Protein AF-A0A0C9UD79-F1 (afdb_monomer)

Structure (mmCIF, N/CA/C/O backbone):
data_AF-A0A0C9UD79-F1
#
_entry.id   AF-A0A0C9UD79-F1
#
loop_
_atom_site.group_PDB
_atom_site.id
_atom_site.type_symbol
_atom_site.label_atom_id
_atom_site.label_alt_id
_atom_site.label_comp_id
_atom_site.label_asym_id
_atom_site.label_entity_id
_atom_site.label_seq_id
_atom_site.pdbx_PDB_ins_code
_atom_site.Cartn_x
_atom_site.Cartn_y
_atom_site.Cartn_z
_atom_site.occupancy
_atom_site.B_iso_or_equiv
_atom_site.auth_seq_id
_atom_site.auth_comp_id
_atom_site.auth_asym_id
_atom_site.auth_atom_id
_atom_site.pdbx_PDB_model_num
ATOM 1 N N . MET A 1 1 ? -6.406 13.620 20.519 1.00 81.00 1 MET A N 1
ATOM 2 C CA . MET A 1 1 ? -6.651 12.165 20.701 1.00 81.00 1 MET A CA 1
ATOM 3 C C . MET A 1 1 ? -6.911 11.752 22.153 1.00 81.00 1 MET A C 1
ATOM 5 O O . MET A 1 1 ? -7.985 11.227 22.392 1.00 81.00 1 MET A O 1
ATOM 9 N N . LYS A 1 2 ? -6.033 12.023 23.140 1.00 85.88 2 LYS A N 1
ATOM 10 C CA . LYS A 1 2 ? -6.289 11.654 24.560 1.00 85.88 2 LYS A CA 1
ATOM 11 C C . LYS A 1 2 ? -7.639 12.150 25.095 1.00 85.88 2 LYS A C 1
ATOM 13 O O . LYS A 1 2 ? -8.402 11.360 25.625 1.00 85.88 2 LYS A O 1
ATOM 18 N N . SER A 1 3 ? -7.970 13.418 24.840 1.00 87.12 3 SER A N 1
ATOM 19 C CA . SER A 1 3 ? -9.271 13.994 25.212 1.00 87.12 3 SER A CA 1
ATOM 20 C C . SER A 1 3 ? -10.468 13.212 24.636 1.00 87.12 3 SER A C 1
ATOM 22 O O . SER A 1 3 ? -11.437 12.977 25.344 1.00 87.12 3 SER A O 1
ATOM 24 N N . LEU A 1 4 ? -10.380 12.707 23.397 1.00 86.81 4 LEU A N 1
ATOM 25 C CA . LEU A 1 4 ? -11.449 11.900 22.784 1.00 86.81 4 LEU A CA 1
ATOM 26 C C . LEU A 1 4 ? -11.677 10.580 23.529 1.00 86.81 4 LEU A C 1
ATOM 28 O O . LEU A 1 4 ? -12.816 10.181 23.755 1.00 86.81 4 LEU A O 1
ATOM 32 N N . ARG A 1 5 ? -10.597 9.914 23.943 1.00 87.69 5 ARG A N 1
ATOM 33 C CA . ARG A 1 5 ? -10.688 8.693 24.746 1.00 87.69 5 ARG A CA 1
ATOM 34 C C . ARG A 1 5 ? -11.185 8.995 26.160 1.00 87.69 5 ARG A C 1
ATOM 36 O O . ARG A 1 5 ? -12.082 8.320 26.642 1.00 87.69 5 ARG A O 1
ATOM 43 N N . ASP A 1 6 ? -10.609 9.997 26.815 1.00 91.12 6 ASP A N 1
ATOM 44 C CA . ASP A 1 6 ? -10.802 10.210 28.251 1.00 91.12 6 ASP A CA 1
ATOM 45 C C . ASP A 1 6 ? -12.122 10.945 28.559 1.00 91.12 6 ASP A C 1
ATOM 47 O O . ASP A 1 6 ? -12.809 10.594 29.513 1.00 91.12 6 ASP A O 1
ATOM 51 N N . GLN A 1 7 ? -12.510 11.936 27.746 1.00 91.25 7 GLN A N 1
ATOM 52 C CA . GLN A 1 7 ? -13.739 12.719 27.952 1.00 91.25 7 GLN A CA 1
ATOM 53 C C . GLN A 1 7 ? -14.955 12.081 27.277 1.00 91.25 7 GLN A C 1
ATOM 55 O O . GLN A 1 7 ? -16.031 12.032 27.867 1.00 91.25 7 GLN A O 1
ATOM 60 N N . TYR A 1 8 ? -14.783 11.581 26.051 1.00 88.81 8 TYR A N 1
ATOM 61 C CA . TYR A 1 8 ? -15.886 11.076 25.225 1.00 88.81 8 TYR A CA 1
ATOM 62 C C . TYR A 1 8 ? -15.945 9.545 25.159 1.00 88.81 8 TYR A C 1
ATOM 64 O O . TYR A 1 8 ? -16.826 9.007 24.496 1.00 88.81 8 TYR A O 1
ATOM 72 N N . GLN A 1 9 ? -15.025 8.839 25.833 1.00 88.62 9 GLN A N 1
ATOM 73 C CA . GLN A 1 9 ? -14.994 7.368 25.905 1.00 88.62 9 GLN A CA 1
ATOM 74 C C . GLN A 1 9 ? -14.967 6.702 24.521 1.00 88.62 9 GLN A C 1
ATOM 76 O O . GLN A 1 9 ? -15.453 5.588 24.328 1.00 88.62 9 GLN A O 1
ATOM 81 N N . VAL A 1 10 ? -14.368 7.384 23.540 1.00 87.31 10 VAL A N 1
ATOM 82 C CA . VAL A 1 10 ? -14.241 6.867 22.179 1.00 87.31 10 VAL A CA 1
ATOM 83 C C . VAL A 1 10 ? -13.239 5.716 22.185 1.00 87.31 10 VAL A C 1
ATOM 85 O O . VAL A 1 10 ? -12.058 5.913 22.480 1.00 87.31 10 VAL A O 1
ATOM 88 N N . ASN A 1 11 ? -13.709 4.518 21.836 1.00 87.31 11 ASN A N 1
ATOM 89 C CA . ASN A 1 11 ? -12.901 3.306 21.714 1.00 87.31 11 ASN A CA 1
ATOM 90 C C . ASN A 1 11 ? -13.079 2.694 20.313 1.00 87.31 11 ASN A C 1
ATOM 92 O O . ASN A 1 11 ? -13.898 1.791 20.125 1.00 87.31 11 ASN A O 1
ATOM 96 N N . PRO A 1 12 ? -12.388 3.234 19.299 1.00 88.56 12 PRO A N 1
ATOM 97 C CA . PRO A 1 12 ? -12.557 2.799 17.928 1.00 88.56 12 PRO A CA 1
ATOM 98 C C . PRO A 1 12 ? -11.843 1.463 17.702 1.00 88.56 12 PRO A C 1
ATOM 100 O O . PRO A 1 12 ? -10.735 1.250 18.188 1.00 88.56 12 PRO A O 1
ATOM 103 N N . LYS A 1 13 ? -12.443 0.580 16.898 1.00 86.94 13 LYS A N 1
ATOM 104 C CA . LYS A 1 13 ? -11.738 -0.603 16.378 1.00 86.94 13 LYS A CA 1
ATOM 105 C C . LYS A 1 13 ? -10.746 -0.250 15.267 1.00 86.94 13 LYS A C 1
ATOM 107 O O . LYS A 1 13 ? -9.722 -0.908 15.128 1.00 86.94 13 LYS A O 1
ATOM 112 N N . PHE A 1 14 ? -11.048 0.805 14.510 1.00 87.44 14 PHE A N 1
ATOM 113 C CA . PHE A 1 14 ? -10.264 1.274 13.371 1.00 87.44 14 PHE A CA 1
ATOM 114 C C . PHE A 1 14 ? -9.971 2.756 13.496 1.00 87.44 14 PHE A C 1
ATOM 116 O O . PHE A 1 14 ? -10.860 3.543 13.821 1.00 87.44 14 PHE A O 1
ATOM 123 N N . ILE A 1 15 ? -8.746 3.143 13.169 1.00 88.50 15 ILE A N 1
ATOM 124 C CA . ILE A 1 15 ? -8.336 4.540 13.109 1.00 88.50 15 ILE A CA 1
ATOM 125 C C . ILE A 1 15 ? -7.748 4.789 11.735 1.00 88.50 15 ILE A C 1
ATOM 127 O O . ILE A 1 15 ? -6.799 4.117 11.341 1.00 88.50 15 ILE A O 1
ATOM 131 N N . HIS A 1 16 ? -8.306 5.779 11.043 1.00 87.50 16 HIS A N 1
ATOM 132 C CA . HIS A 1 16 ? -7.772 6.273 9.786 1.00 87.50 16 HIS A CA 1
ATOM 133 C C . HIS A 1 16 ? -7.047 7.596 10.029 1.00 87.50 16 HIS A C 1
ATOM 135 O O . HIS A 1 16 ? -7.667 8.517 10.559 1.00 87.50 16 HIS A O 1
ATOM 141 N N . THR A 1 17 ? -5.777 7.702 9.641 1.00 87.31 17 THR A N 1
ATOM 142 C CA . THR A 1 17 ? -4.984 8.942 9.773 1.00 87.31 17 THR A CA 1
ATOM 143 C C . THR A 1 17 ? -4.324 9.346 8.458 1.00 87.31 17 THR A C 1
ATOM 145 O O . THR A 1 17 ? -4.429 8.645 7.439 1.00 87.31 17 THR A O 1
ATOM 148 N N . ASP A 1 18 ? -3.654 10.498 8.462 1.00 86.44 18 ASP A N 1
ATOM 149 C CA . ASP A 1 18 ? -2.665 10.834 7.443 1.00 86.44 18 ASP A CA 1
ATOM 150 C C . ASP A 1 18 ? -1.377 10.007 7.639 1.00 86.44 18 ASP A C 1
ATOM 152 O O . ASP A 1 18 ? -1.191 9.317 8.648 1.00 86.44 18 ASP A O 1
ATOM 156 N N . LYS A 1 19 ? -0.468 10.069 6.662 1.00 86.19 19 LYS A N 1
ATOM 157 C CA . LYS A 1 19 ? 0.900 9.541 6.725 1.00 86.19 19 LYS A CA 1
ATOM 158 C C . LYS A 1 19 ? 1.813 10.489 7.525 1.00 86.19 19 LYS A C 1
ATOM 160 O O . LYS A 1 19 ? 2.949 10.743 7.131 1.00 86.19 19 LYS A O 1
ATOM 165 N N . ASP A 1 20 ? 1.329 11.011 8.652 1.00 88.38 20 ASP A N 1
ATOM 166 C CA . ASP A 1 20 ? 2.115 11.827 9.578 1.00 88.38 20 ASP A CA 1
ATOM 167 C C . ASP A 1 20 ? 2.607 10.984 10.761 1.00 88.38 20 ASP A C 1
ATOM 169 O O . ASP A 1 20 ? 1.830 10.380 11.499 1.00 88.38 20 ASP A O 1
ATOM 173 N N . LEU A 1 21 ? 3.923 10.936 10.973 1.00 87.19 21 LEU A N 1
ATOM 174 C CA . LEU A 1 21 ? 4.510 10.087 12.014 1.00 87.19 21 LEU A CA 1
ATOM 175 C C . LEU A 1 21 ? 4.082 10.489 13.429 1.00 87.19 21 LEU A C 1
ATOM 177 O O . LEU A 1 21 ? 4.015 9.617 14.301 1.00 87.19 21 LEU A O 1
ATOM 181 N N . ALA A 1 22 ? 3.841 11.777 13.686 1.00 89.44 22 ALA A N 1
ATOM 182 C CA . ALA A 1 22 ? 3.414 12.232 15.002 1.00 89.44 22 ALA A CA 1
ATOM 183 C C . ALA A 1 22 ? 1.956 11.834 15.258 1.00 89.44 22 ALA A C 1
ATOM 185 O O . ALA A 1 22 ? 1.656 11.309 16.331 1.00 89.44 22 ALA A O 1
ATOM 186 N N . GLU A 1 23 ? 1.083 11.990 14.263 1.00 89.56 23 GLU A N 1
ATOM 187 C CA . GLU A 1 23 ? -0.313 11.564 14.300 1.00 89.56 23 GLU A CA 1
ATOM 188 C C . GLU A 1 23 ? -0.430 10.045 14.481 1.00 89.56 23 GLU A C 1
ATOM 190 O O . GLU A 1 23 ? -1.119 9.588 15.397 1.00 89.56 23 GLU A O 1
ATOM 195 N N . ILE A 1 24 ? 0.306 9.261 13.683 1.00 90.19 24 ILE A N 1
ATOM 196 C CA . ILE A 1 24 ? 0.331 7.793 13.764 1.00 90.19 24 ILE A CA 1
ATOM 197 C C . ILE A 1 24 ? 0.737 7.349 15.173 1.00 90.19 24 ILE A C 1
ATOM 199 O O . ILE A 1 24 ? 0.032 6.568 15.818 1.00 90.19 24 ILE A O 1
ATOM 203 N N . LYS A 1 25 ? 1.852 7.881 15.690 1.00 92.00 25 LYS A N 1
ATOM 204 C CA . LYS A 1 25 ? 2.352 7.528 17.026 1.00 92.00 25 LYS A CA 1
ATOM 205 C C . LYS A 1 25 ? 1.405 7.983 18.131 1.00 92.00 25 LYS A C 1
ATOM 207 O O . LYS A 1 25 ? 1.216 7.255 19.104 1.00 92.00 25 LYS A O 1
ATOM 212 N N . ALA A 1 26 ? 0.796 9.160 17.998 1.00 91.31 26 ALA A N 1
ATOM 213 C CA . ALA A 1 26 ? -0.183 9.653 18.957 1.00 91.31 26 ALA A CA 1
ATOM 214 C C . ALA A 1 26 ? -1.428 8.754 18.996 1.00 91.31 26 ALA A C 1
ATOM 216 O O . ALA A 1 26 ? -1.900 8.428 20.086 1.00 91.31 26 ALA A O 1
ATOM 217 N N . ALA A 1 27 ? -1.925 8.309 17.839 1.00 90.25 27 ALA A N 1
ATOM 218 C CA . ALA A 1 27 ? -3.066 7.402 17.745 1.00 90.25 27 ALA A CA 1
ATOM 219 C C . ALA A 1 27 ? -2.754 6.042 18.373 1.00 90.25 27 ALA A C 1
ATOM 221 O O . ALA A 1 27 ? -3.500 5.583 19.239 1.00 90.25 27 ALA A O 1
ATOM 222 N N . GLN A 1 28 ? -1.619 5.444 18.003 1.00 91.75 28 GLN A N 1
ATOM 223 C CA . GLN A 1 28 ? -1.160 4.160 18.540 1.00 91.75 28 GLN A CA 1
ATOM 224 C C . GLN A 1 28 ? -0.936 4.208 20.057 1.00 91.75 28 GLN A C 1
ATOM 226 O O . GLN A 1 28 ? -1.230 3.242 20.755 1.00 91.75 28 GLN A O 1
ATOM 231 N N . ALA A 1 29 ? -0.464 5.339 20.591 1.00 93.25 29 ALA A N 1
ATOM 232 C CA . ALA A 1 29 ? -0.273 5.518 22.029 1.00 93.25 29 ALA A CA 1
ATOM 233 C C . ALA A 1 29 ? -1.593 5.674 22.808 1.00 93.25 29 ALA A C 1
ATOM 235 O O . ALA A 1 29 ? -1.645 5.371 24.001 1.00 93.25 29 ALA A O 1
ATOM 236 N N . VAL A 1 30 ? -2.654 6.186 22.174 1.00 92.69 30 VAL A N 1
ATOM 237 C CA . VAL A 1 30 ? -3.959 6.389 22.825 1.00 92.69 30 VAL A CA 1
ATOM 238 C C . VAL A 1 30 ? -4.835 5.144 22.727 1.00 92.69 30 VAL A C 1
ATOM 240 O O . VAL A 1 30 ? -5.459 4.778 23.726 1.00 92.69 30 VAL A O 1
ATOM 243 N N . TRP A 1 31 ? -4.852 4.496 21.562 1.00 92.38 31 TRP A N 1
ATOM 244 C CA . TRP A 1 31 ? -5.708 3.359 21.229 1.00 92.38 31 TRP A CA 1
ATOM 245 C C . TRP A 1 31 ? -4.870 2.171 20.748 1.00 92.38 31 TRP A C 1
ATOM 247 O O . TRP A 1 31 ? -4.799 1.865 19.561 1.00 92.38 31 TRP A O 1
ATOM 257 N N . VAL A 1 32 ? -4.235 1.489 21.701 1.00 90.62 32 VAL A N 1
ATOM 258 C CA . VAL A 1 32 ? -3.272 0.402 21.442 1.00 90.62 32 VAL A CA 1
ATOM 259 C C . VAL A 1 32 ? -3.914 -0.811 20.756 1.00 90.62 32 VAL A C 1
ATOM 261 O O . VAL A 1 32 ? -3.260 -1.503 19.984 1.00 90.62 32 VAL A O 1
ATOM 264 N N . SER A 1 33 ? -5.195 -1.072 21.025 1.00 87.75 33 SER A N 1
ATOM 265 C CA . SER A 1 33 ? -5.941 -2.199 20.452 1.00 87.75 33 SER A CA 1
ATOM 266 C C . SER A 1 33 ? -6.588 -1.895 19.099 1.00 87.75 33 SER A C 1
ATOM 268 O O . SER A 1 33 ? -7.171 -2.793 18.499 1.00 87.75 33 SER A O 1
ATOM 270 N N . ALA A 1 34 ? -6.556 -0.641 18.640 1.00 88.31 34 ALA A N 1
ATOM 271 C CA . ALA A 1 34 ? -7.205 -0.250 17.397 1.00 88.31 34 ALA A CA 1
ATOM 272 C C . ALA A 1 34 ? -6.307 -0.557 16.194 1.00 88.31 34 ALA A C 1
ATOM 274 O O . ALA A 1 34 ? -5.108 -0.263 16.200 1.00 88.31 34 ALA A O 1
ATOM 275 N N . LYS A 1 35 ? -6.898 -1.081 15.117 1.00 88.62 35 LYS A N 1
ATOM 276 C CA . LYS A 1 35 ? -6.213 -1.201 13.832 1.00 88.62 35 LYS A CA 1
ATOM 277 C C . LYS A 1 35 ? -5.983 0.196 13.273 1.00 88.62 35 LYS A C 1
ATOM 279 O O . LYS A 1 35 ? -6.918 0.925 12.946 1.00 88.62 35 LYS A O 1
ATOM 284 N N . HIS A 1 36 ? -4.715 0.555 13.164 1.00 89.38 36 HIS A N 1
ATOM 285 C CA . HIS A 1 36 ? -4.297 1.789 12.534 1.00 89.38 36 HIS A CA 1
ATOM 286 C C . HIS A 1 36 ? -4.164 1.595 11.021 1.00 89.38 36 HIS A C 1
ATOM 288 O O . HIS A 1 36 ? -3.534 0.629 10.578 1.00 89.38 36 HIS A O 1
ATOM 294 N N . GLN A 1 37 ? -4.746 2.510 10.248 1.00 89.62 37 GLN A N 1
ATOM 295 C CA . GLN A 1 37 ? -4.739 2.474 8.796 1.00 89.62 37 GLN A CA 1
ATOM 296 C C . GLN A 1 37 ? -4.576 3.881 8.195 1.00 89.62 37 GLN A C 1
ATOM 298 O O . GLN A 1 37 ? -5.111 4.858 8.707 1.00 89.62 37 GLN A O 1
ATOM 303 N N . LEU A 1 38 ? -3.876 4.007 7.073 1.00 90.69 38 LEU A N 1
ATOM 304 C CA . LEU A 1 38 ? -3.819 5.241 6.300 1.00 90.69 38 LEU A CA 1
ATOM 305 C C . LEU A 1 38 ? -5.118 5.428 5.519 1.00 90.69 38 LEU A C 1
ATOM 307 O O . LEU A 1 38 ? -5.672 4.492 4.939 1.00 90.69 38 LEU A O 1
ATOM 311 N N . CYS A 1 39 ? -5.600 6.663 5.463 1.00 88.56 39 CYS A N 1
ATOM 312 C CA . CYS A 1 39 ? -6.736 6.991 4.614 1.00 88.56 39 CYS A CA 1
ATOM 313 C C . CYS A 1 39 ? -6.338 6.936 3.129 1.00 88.56 39 CYS A C 1
ATOM 315 O O . CYS A 1 39 ? -5.345 7.549 2.732 1.00 88.56 39 CYS A O 1
ATOM 317 N N . TRP A 1 40 ? -7.154 6.286 2.289 1.00 89.81 40 TRP A N 1
ATOM 318 C CA . TRP A 1 40 ? -6.918 6.215 0.839 1.00 89.81 40 TRP A CA 1
ATOM 319 C C . TRP A 1 40 ? -6.721 7.591 0.200 1.00 89.81 40 TRP A C 1
ATOM 321 O O . TRP A 1 40 ? -5.848 7.761 -0.643 1.00 89.81 40 TRP A O 1
ATOM 331 N N . TRP A 1 41 ? -7.484 8.601 0.632 1.00 90.12 41 TRP A N 1
ATOM 332 C CA . TRP A 1 41 ? -7.328 9.955 0.101 1.00 90.12 41 TRP A CA 1
ATOM 333 C C . TRP A 1 41 ? -5.907 10.495 0.310 1.00 90.12 41 TRP A C 1
ATOM 335 O O . TRP A 1 41 ? -5.345 11.079 -0.614 1.00 90.12 41 TRP A O 1
ATOM 345 N N . HIS A 1 42 ? -5.307 10.248 1.480 1.00 89.56 42 HIS A N 1
ATOM 346 C CA . HIS A 1 42 ? -3.929 10.641 1.779 1.00 89.56 42 HIS A CA 1
ATOM 347 C C . HIS A 1 42 ? -2.914 9.820 0.978 1.00 89.56 42 HIS A C 1
ATOM 349 O O . HIS A 1 42 ? -1.969 10.390 0.437 1.00 89.56 42 HIS A O 1
ATOM 355 N N . VAL A 1 43 ? -3.141 8.509 0.820 1.00 90.62 43 VAL A N 1
ATOM 356 C CA . VAL A 1 43 ? -2.315 7.647 -0.046 1.00 90.62 43 VAL A CA 1
ATOM 357 C C . VAL A 1 43 ? -2.313 8.185 -1.480 1.00 90.62 43 VAL A C 1
ATOM 359 O O . VAL A 1 43 ? -1.258 8.511 -2.022 1.00 90.62 43 VAL A O 1
ATOM 362 N N . ARG A 1 44 ? -3.496 8.392 -2.067 1.00 91.56 44 ARG A N 1
ATOM 363 C CA . ARG A 1 44 ? -3.659 8.934 -3.422 1.00 91.56 44 ARG A CA 1
ATOM 364 C C . ARG A 1 44 ? -3.033 10.320 -3.570 1.00 91.56 44 ARG A C 1
ATOM 366 O O . ARG A 1 44 ? -2.358 10.586 -4.560 1.00 91.56 44 ARG A O 1
ATOM 373 N N . LYS A 1 45 ? -3.226 11.200 -2.582 1.00 89.50 45 LYS A N 1
ATOM 374 C CA . LYS A 1 45 ? -2.648 12.552 -2.563 1.00 89.50 45 LYS A CA 1
ATOM 375 C C . LYS A 1 45 ? -1.121 12.542 -2.446 1.00 89.50 45 LYS A C 1
ATOM 377 O O . LYS A 1 45 ? -0.492 13.472 -2.936 1.00 89.50 45 LYS A O 1
ATOM 382 N N . ALA A 1 46 ? -0.525 11.521 -1.832 1.00 88.12 46 ALA A N 1
ATOM 383 C CA . ALA A 1 46 ? 0.926 11.362 -1.758 1.00 88.12 46 ALA A CA 1
ATOM 384 C C . ALA A 1 46 ? 1.524 10.798 -3.059 1.00 88.12 46 ALA A C 1
ATOM 386 O O . ALA A 1 46 ? 2.608 11.214 -3.463 1.00 88.12 46 ALA A O 1
ATOM 387 N N . VAL A 1 47 ? 0.817 9.876 -3.721 1.00 89.94 47 VAL A N 1
ATOM 388 C CA . VAL A 1 47 ? 1.287 9.211 -4.947 1.00 89.94 47 VAL A CA 1
ATOM 389 C C . VAL A 1 47 ? 1.141 10.109 -6.173 1.00 89.94 47 VAL A C 1
ATOM 391 O O . VAL A 1 47 ? 2.099 10.267 -6.924 1.00 89.94 47 VAL A O 1
ATOM 394 N N . ARG A 1 48 ? -0.022 10.744 -6.364 1.00 89.62 48 ARG A N 1
ATOM 395 C CA . ARG A 1 48 ? -0.327 11.506 -7.586 1.00 89.62 48 ARG A CA 1
ATOM 396 C C . ARG A 1 48 ? 0.726 12.580 -7.920 1.00 89.62 48 ARG A C 1
ATOM 398 O O . ARG A 1 48 ? 1.274 12.530 -9.014 1.00 89.62 48 ARG A O 1
ATOM 405 N N . PRO A 1 49 ? 1.124 13.480 -6.997 1.00 84.44 49 PRO A N 1
ATOM 406 C CA . PRO A 1 49 ? 2.144 14.484 -7.297 1.00 84.44 49 PRO A CA 1
ATOM 407 C C . PRO A 1 49 ? 3.534 13.889 -7.545 1.00 84.44 49 PRO A C 1
ATOM 409 O O . PRO A 1 49 ? 4.372 14.548 -8.154 1.00 84.44 49 PRO A O 1
ATOM 412 N N . CYS A 1 50 ? 3.809 12.691 -7.024 1.00 82.88 50 CYS A N 1
ATOM 413 C CA . CYS A 1 50 ? 5.076 12.003 -7.243 1.00 82.88 50 CYS A CA 1
ATOM 414 C C . CYS A 1 50 ? 5.173 11.489 -8.682 1.00 82.88 50 CYS A C 1
ATOM 416 O O . CYS A 1 50 ? 6.206 11.687 -9.314 1.00 82.88 50 CYS A O 1
ATOM 418 N N . LEU A 1 51 ? 4.074 10.927 -9.197 1.00 83.62 51 LEU A N 1
ATOM 419 C CA . LEU A 1 51 ? 3.953 10.500 -10.591 1.00 83.62 51 LEU A CA 1
ATOM 420 C C . LEU A 1 51 ? 3.982 11.703 -11.549 1.00 83.62 51 LEU A C 1
ATOM 422 O O . LEU A 1 51 ? 4.734 11.693 -12.515 1.00 83.62 51 LEU A O 1
ATOM 426 N N . GLU A 1 52 ? 3.248 12.776 -11.236 1.00 82.38 52 GLU A N 1
ATOM 427 C CA . GLU A 1 52 ? 3.156 13.978 -12.085 1.00 82.38 52 GLU A CA 1
ATOM 428 C C . GLU A 1 52 ? 4.454 14.796 -12.158 1.00 82.38 52 GLU A C 1
ATOM 430 O O . GLU A 1 52 ? 4.760 15.399 -13.183 1.00 82.38 52 GLU A O 1
ATOM 435 N N . LYS A 1 53 ? 5.191 14.903 -11.045 1.00 73.88 53 LYS A N 1
ATOM 436 C CA . LYS A 1 53 ? 6.325 15.842 -10.919 1.00 73.88 53 LYS A CA 1
ATOM 437 C C . LYS A 1 53 ? 7.677 15.150 -10.845 1.00 73.88 53 LYS A C 1
ATOM 439 O O . LYS A 1 53 ? 8.662 15.839 -10.580 1.00 73.88 53 LYS A O 1
ATOM 444 N N . ASP A 1 54 ? 7.699 13.825 -10.983 1.00 68.06 54 ASP A N 1
ATOM 445 C CA . ASP A 1 54 ? 8.898 12.992 -10.866 1.00 68.06 54 ASP A CA 1
ATOM 446 C C . ASP A 1 54 ? 9.734 13.336 -9.609 1.00 68.06 54 ASP A C 1
ATOM 448 O O . ASP A 1 54 ? 10.959 13.461 -9.579 1.00 68.06 54 ASP A O 1
ATOM 452 N N . ARG A 1 55 ? 9.030 13.572 -8.496 1.00 64.38 55 ARG A N 1
ATOM 453 C CA . ARG A 1 55 ? 9.653 13.892 -7.205 1.00 64.38 55 ARG A CA 1
ATOM 454 C C . ARG A 1 55 ? 9.777 12.633 -6.371 1.00 64.38 55 ARG A C 1
ATOM 456 O O . ARG A 1 55 ? 9.110 12.487 -5.345 1.00 64.38 55 ARG A O 1
ATOM 463 N N . LEU A 1 56 ? 10.652 11.734 -6.804 1.00 65.94 56 LEU A N 1
ATOM 464 C CA . LEU A 1 56 ? 10.982 10.506 -6.084 1.00 65.94 56 LEU A CA 1
ATOM 465 C C . LEU A 1 56 ? 11.954 10.829 -4.942 1.00 65.94 56 LEU A C 1
ATOM 467 O O . LEU A 1 56 ? 13.157 10.587 -5.013 1.00 65.94 56 LEU A O 1
ATOM 471 N N . SER A 1 57 ? 11.443 11.440 -3.874 1.00 52.81 57 SER A N 1
ATOM 472 C CA . SER A 1 57 ? 12.199 11.542 -2.627 1.00 52.81 57 SER A CA 1
ATOM 473 C C . SER A 1 57 ? 12.024 10.237 -1.861 1.00 52.81 57 SER A C 1
ATOM 475 O O . SER A 1 57 ? 11.088 10.087 -1.079 1.00 52.81 57 SER A O 1
ATOM 477 N N . THR A 1 58 ? 12.891 9.263 -2.131 1.00 60.03 58 THR A N 1
ATOM 478 C CA . THR A 1 58 ? 12.908 7.994 -1.397 1.00 60.03 58 THR A CA 1
ATOM 479 C C . THR A 1 58 ? 14.278 7.703 -0.821 1.00 60.03 58 THR A C 1
ATOM 481 O O . THR A 1 58 ? 15.307 8.167 -1.320 1.00 60.03 58 THR A O 1
ATOM 484 N N . SER A 1 59 ? 14.285 6.899 0.241 1.00 65.44 59 SER A N 1
ATOM 485 C CA . SER A 1 59 ? 15.441 6.087 0.606 1.00 65.44 59 SER A CA 1
ATOM 486 C C . SER A 1 59 ? 15.974 5.354 -0.628 1.00 65.44 59 SER A C 1
ATOM 488 O O . SER A 1 59 ? 15.236 5.069 -1.575 1.00 65.44 59 SER A O 1
ATOM 490 N N . ALA A 1 60 ? 17.278 5.075 -0.637 1.00 75.31 60 ALA A N 1
ATOM 491 C CA . ALA A 1 60 ? 17.872 4.275 -1.697 1.00 75.31 60 ALA A CA 1
ATOM 492 C C . ALA A 1 60 ? 17.209 2.889 -1.704 1.00 75.31 60 ALA A C 1
ATOM 494 O O . ALA A 1 60 ? 17.333 2.154 -0.724 1.00 75.31 60 ALA A O 1
ATOM 495 N N . TYR A 1 61 ? 16.508 2.567 -2.793 1.00 84.38 61 TYR A N 1
ATOM 496 C CA . TYR A 1 61 ? 15.843 1.282 -2.969 1.00 84.38 61 TYR A CA 1
ATOM 497 C C . TYR A 1 61 ? 16.855 0.140 -2.881 1.00 84.38 61 TYR A C 1
ATOM 499 O O . TYR A 1 61 ? 17.871 0.142 -3.580 1.00 84.38 61 TYR A O 1
ATOM 507 N N . ASN A 1 62 ? 16.578 -0.825 -2.004 1.00 87.25 62 ASN A N 1
ATOM 508 C CA . ASN A 1 62 ? 17.414 -2.005 -1.828 1.00 87.25 62 ASN A CA 1
ATOM 509 C C . ASN A 1 62 ? 16.708 -3.250 -2.373 1.00 87.25 62 ASN A C 1
ATOM 511 O O . ASN A 1 62 ? 15.894 -3.875 -1.689 1.00 87.25 62 ASN A O 1
ATOM 515 N N . VAL A 1 63 ? 17.090 -3.635 -3.591 1.00 89.44 63 VAL A N 1
ATOM 516 C CA . VAL A 1 63 ? 16.511 -4.775 -4.312 1.00 89.44 63 VAL A CA 1
ATOM 517 C C . VAL A 1 63 ? 16.683 -6.110 -3.584 1.00 89.44 63 VAL A C 1
ATOM 519 O O . VAL A 1 63 ? 15.831 -6.986 -3.691 1.00 89.44 63 VAL A O 1
ATOM 522 N N . HIS A 1 64 ? 17.732 -6.274 -2.772 1.00 89.44 64 HIS A N 1
ATOM 523 C CA . HIS A 1 64 ? 17.941 -7.520 -2.035 1.00 89.44 64 HIS A CA 1
ATOM 524 C C . HIS A 1 64 ? 16.878 -7.735 -0.961 1.00 89.44 64 HIS A C 1
ATOM 526 O O . HIS A 1 64 ? 16.482 -8.874 -0.727 1.00 89.44 64 HIS A O 1
ATOM 532 N N . ILE A 1 65 ? 16.397 -6.661 -0.323 1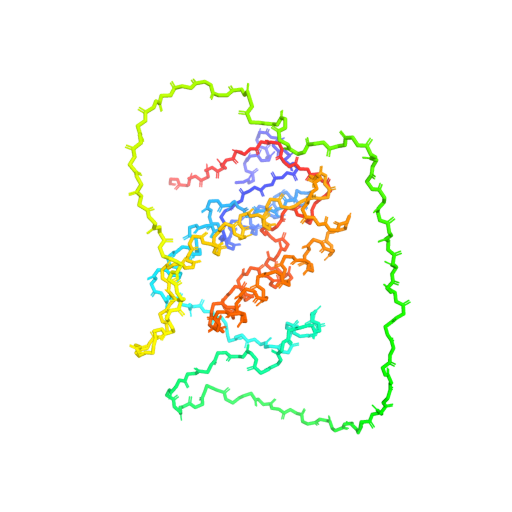.00 89.69 65 ILE A N 1
ATOM 533 C CA . ILE A 1 65 ? 15.320 -6.763 0.671 1.00 89.69 65 ILE A CA 1
ATOM 534 C C . ILE A 1 65 ? 14.049 -7.233 -0.028 1.00 89.69 65 ILE A C 1
ATOM 536 O O . ILE A 1 65 ? 13.429 -8.197 0.409 1.00 89.69 65 ILE A O 1
ATOM 540 N N . SER A 1 66 ? 13.710 -6.602 -1.153 1.00 91.06 66 SER A N 1
ATOM 541 C CA . SER A 1 66 ? 12.521 -6.976 -1.908 1.00 91.06 66 SER A CA 1
ATOM 542 C C . SER A 1 66 ? 12.605 -8.387 -2.479 1.00 91.06 66 SER A C 1
ATOM 544 O O . SER A 1 66 ? 11.642 -9.127 -2.350 1.00 91.06 66 SER A O 1
ATOM 546 N N . HIS A 1 67 ? 13.759 -8.796 -3.010 1.00 93.00 67 HIS A N 1
ATOM 547 C CA . HIS A 1 67 ? 13.975 -10.149 -3.528 1.00 93.00 67 HIS A CA 1
ATOM 548 C C . HIS A 1 67 ? 13.929 -11.218 -2.428 1.00 93.00 67 HIS A C 1
ATOM 550 O O . HIS A 1 67 ? 13.410 -12.307 -2.638 1.00 93.00 67 HIS A O 1
ATOM 556 N N . THR A 1 68 ? 14.436 -10.904 -1.231 1.00 94.00 68 THR A N 1
ATOM 557 C CA . THR A 1 68 ? 14.352 -11.819 -0.080 1.00 94.00 68 THR A CA 1
ATOM 558 C C . THR A 1 68 ? 12.904 -12.011 0.369 1.00 94.00 68 THR A C 1
ATOM 560 O O . THR A 1 68 ? 12.534 -13.102 0.791 1.00 94.00 68 THR A O 1
ATOM 563 N N . GLU A 1 69 ? 12.080 -10.960 0.299 1.00 92.94 69 GLU A N 1
ATOM 564 C CA . GLU A 1 69 ? 10.647 -11.062 0.596 1.00 92.94 69 GLU A CA 1
ATOM 565 C C . GLU A 1 69 ? 9.855 -11.728 -0.540 1.00 92.94 69 GLU A C 1
ATOM 567 O O . GLU A 1 69 ? 8.906 -12.465 -0.278 1.00 92.94 69 GLU A O 1
ATOM 572 N N . PHE A 1 70 ? 10.238 -11.477 -1.791 1.00 94.12 70 PHE A N 1
ATOM 573 C CA . PHE A 1 70 ? 9.569 -11.973 -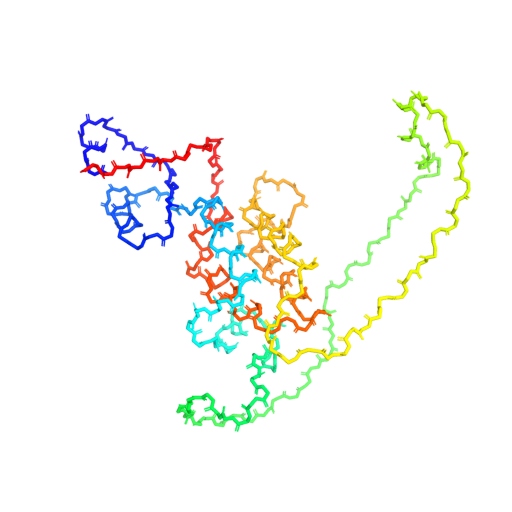2.986 1.00 94.12 70 PHE A CA 1
ATOM 574 C C . PHE A 1 70 ? 10.592 -12.394 -4.044 1.00 94.12 70 PHE A C 1
ATOM 576 O O . PHE A 1 70 ? 11.132 -11.565 -4.776 1.00 94.12 70 PHE A O 1
ATOM 583 N N . GLU A 1 71 ? 10.791 -13.704 -4.179 1.00 94.06 71 GLU A N 1
ATOM 584 C CA . GLU A 1 71 ? 11.793 -14.300 -5.078 1.00 94.06 71 GLU A CA 1
ATOM 585 C C . GLU A 1 71 ? 11.591 -13.944 -6.562 1.00 94.06 71 GLU A C 1
ATOM 587 O O . GLU A 1 71 ? 12.531 -14.013 -7.351 1.00 94.06 71 GLU A O 1
ATOM 592 N N . PHE A 1 72 ? 10.376 -13.546 -6.959 1.00 95.19 72 PHE A N 1
ATOM 593 C CA . PHE A 1 72 ? 10.070 -13.153 -8.338 1.00 95.19 72 PHE A CA 1
ATOM 594 C C . PHE A 1 72 ? 10.639 -11.784 -8.735 1.00 95.19 72 PHE A C 1
ATOM 596 O O . PHE A 1 72 ? 10.602 -11.441 -9.914 1.00 95.19 72 PHE A O 1
ATOM 603 N N . ILE A 1 73 ? 11.121 -10.983 -7.780 1.00 94.38 73 ILE A N 1
ATOM 604 C CA . ILE A 1 73 ? 11.674 -9.658 -8.066 1.00 94.38 73 ILE A CA 1
ATOM 605 C C . ILE A 1 73 ? 13.088 -9.821 -8.613 1.00 94.38 73 ILE A C 1
ATOM 607 O O . ILE A 1 73 ? 13.978 -10.270 -7.900 1.00 94.38 73 ILE A O 1
ATOM 611 N N . ASP A 1 74 ? 13.316 -9.421 -9.856 1.00 92.50 74 ASP A N 1
ATOM 612 C CA . ASP A 1 74 ? 14.635 -9.449 -10.480 1.00 92.50 74 ASP A CA 1
ATOM 613 C C . ASP A 1 74 ? 15.606 -8.475 -9.786 1.00 92.50 74 ASP A C 1
ATOM 615 O O . ASP A 1 74 ? 15.309 -7.293 -9.588 1.00 92.50 74 ASP A O 1
ATOM 619 N N . LEU A 1 75 ? 16.795 -8.979 -9.447 1.00 91.88 75 LEU A N 1
ATOM 620 C CA . LEU A 1 75 ? 17.894 -8.214 -8.858 1.00 91.88 75 LEU A CA 1
ATOM 621 C C . LEU A 1 75 ? 18.451 -7.150 -9.814 1.00 91.88 75 LEU A C 1
ATOM 623 O O . LEU A 1 75 ? 18.999 -6.148 -9.355 1.00 91.88 75 LEU A O 1
ATOM 627 N N . GLU A 1 76 ? 18.306 -7.346 -11.125 1.00 90.44 76 GLU A N 1
ATOM 628 C CA . GLU A 1 76 ? 18.787 -6.413 -12.146 1.00 90.44 76 GLU A CA 1
ATOM 629 C C . GLU A 1 76 ? 17.796 -5.279 -12.445 1.00 90.44 76 GLU A C 1
ATOM 631 O O . GLU A 1 76 ? 18.188 -4.274 -13.056 1.00 90.44 76 GLU A O 1
ATOM 636 N N . PHE A 1 77 ? 16.548 -5.394 -11.971 1.00 89.56 77 PHE A N 1
ATOM 637 C CA . PHE A 1 77 ? 15.495 -4.387 -12.121 1.00 89.56 77 PHE A CA 1
ATOM 638 C C . PHE A 1 77 ? 15.661 -3.248 -11.103 1.00 89.56 77 PHE A C 1
ATOM 640 O O . PHE A 1 77 ? 14.837 -3.005 -10.219 1.00 89.56 77 PHE A O 1
ATOM 647 N N . ILE A 1 78 ? 16.787 -2.548 -11.219 1.00 86.75 78 ILE A N 1
ATOM 648 C CA . ILE A 1 78 ? 17.163 -1.420 -10.369 1.00 86.75 78 ILE A CA 1
ATOM 649 C C . ILE A 1 78 ? 17.174 -0.115 -11.167 1.00 86.75 78 ILE A C 1
ATOM 651 O O . ILE A 1 78 ? 17.562 -0.108 -12.337 1.00 86.75 78 ILE A O 1
ATOM 655 N N . PRO A 1 79 ? 16.818 1.024 -10.547 1.00 84.75 79 PRO A N 1
ATOM 656 C CA . PRO A 1 79 ? 16.893 2.306 -11.227 1.00 84.75 79 PRO A CA 1
ATOM 657 C C . PRO A 1 79 ? 18.341 2.671 -11.578 1.00 84.75 79 PRO A C 1
ATOM 659 O O . PRO A 1 79 ? 19.166 2.909 -10.692 1.00 84.75 79 PRO A O 1
ATOM 662 N N . ARG A 1 80 ? 18.660 2.746 -12.876 1.00 78.25 80 ARG A N 1
ATOM 663 C CA . ARG A 1 80 ? 19.976 3.179 -13.372 1.00 78.25 80 ARG A CA 1
ATOM 664 C C . ARG A 1 80 ? 19.885 4.629 -13.836 1.00 78.25 80 ARG A C 1
ATOM 666 O O . ARG A 1 80 ? 19.127 4.955 -14.743 1.00 78.25 80 ARG A O 1
ATOM 673 N N . ARG A 1 81 ? 20.665 5.520 -13.220 1.00 61.78 81 ARG A N 1
ATOM 674 C CA . ARG A 1 81 ? 20.856 6.878 -13.750 1.00 61.78 81 ARG A CA 1
ATOM 675 C C . ARG A 1 81 ? 21.765 6.795 -14.978 1.00 61.78 81 ARG A C 1
ATOM 677 O O . ARG A 1 81 ? 22.841 6.208 -14.891 1.00 61.78 81 ARG A O 1
ATOM 684 N N . GLN A 1 82 ? 21.329 7.341 -16.115 1.00 51.53 82 GLN A N 1
ATOM 685 C CA . GLN A 1 82 ? 22.110 7.332 -17.364 1.00 51.53 82 GLN A CA 1
ATOM 686 C C . GLN A 1 82 ? 23.339 8.256 -17.314 1.00 51.53 82 GLN A C 1
ATOM 688 O O . GLN A 1 82 ? 24.245 8.162 -18.136 1.00 51.53 82 GLN A O 1
ATOM 693 N N . ASP A 1 83 ? 23.438 9.113 -16.309 1.00 42.56 83 ASP A N 1
ATOM 694 C CA . ASP A 1 83 ? 24.658 9.801 -15.940 1.00 42.56 83 ASP A CA 1
ATOM 695 C C . ASP A 1 83 ? 25.544 8.846 -15.134 1.00 42.56 83 ASP A C 1
ATOM 697 O O . ASP A 1 83 ? 25.269 8.577 -13.970 1.00 42.56 83 ASP A O 1
ATOM 701 N N . GLY A 1 84 ? 26.618 8.345 -15.759 1.00 41.56 84 GLY A N 1
ATOM 702 C CA . GLY A 1 84 ? 27.628 7.421 -15.214 1.00 41.56 84 GLY A CA 1
ATOM 703 C C . GLY A 1 84 ? 28.409 7.907 -13.979 1.00 41.56 84 GLY A C 1
ATOM 704 O O . GLY A 1 84 ? 29.627 7.753 -13.902 1.00 41.56 84 GLY A O 1
ATOM 705 N N . ARG A 1 85 ? 27.731 8.491 -12.989 1.00 32.97 85 ARG A N 1
ATOM 706 C CA . ARG A 1 85 ? 28.228 8.748 -11.643 1.00 32.97 85 ARG A CA 1
ATOM 707 C C . ARG A 1 85 ? 27.634 7.704 -10.691 1.00 32.97 85 ARG A C 1
ATOM 709 O O . ARG A 1 85 ? 26.418 7.652 -10.529 1.00 32.97 85 ARG A O 1
ATOM 716 N N . PRO A 1 86 ? 28.473 6.892 -10.028 1.00 31.16 86 PRO A N 1
ATOM 717 C CA . PRO A 1 86 ? 27.993 5.868 -9.115 1.00 31.16 86 PRO A CA 1
ATOM 718 C C . PRO A 1 86 ? 27.296 6.509 -7.912 1.00 31.16 86 PRO A C 1
ATOM 720 O O . PRO A 1 86 ? 27.891 7.311 -7.185 1.00 31.16 86 PRO A O 1
ATOM 723 N N . THR A 1 87 ? 26.042 6.128 -7.671 1.00 40.69 87 THR A N 1
ATOM 724 C CA . THR A 1 87 ? 25.383 6.350 -6.384 1.00 40.69 87 THR A CA 1
ATOM 725 C C . THR A 1 87 ? 26.151 5.581 -5.308 1.00 40.69 87 THR A C 1
ATOM 727 O O . THR A 1 87 ? 26.468 4.410 -5.484 1.00 40.69 87 THR A O 1
ATOM 730 N N . ALA A 1 88 ? 26.513 6.298 -4.241 1.00 38.34 88 ALA A N 1
ATOM 731 C CA . ALA A 1 88 ? 27.253 5.889 -3.045 1.00 38.34 88 ALA A CA 1
ATOM 732 C C . ALA A 1 88 ? 27.544 4.380 -2.862 1.00 38.34 88 ALA A C 1
ATOM 734 O O . ALA A 1 88 ? 26.649 3.551 -2.729 1.00 38.34 88 ALA A O 1
ATOM 735 N N . LYS A 1 89 ? 28.842 4.066 -2.751 1.00 32.97 89 LYS A N 1
ATOM 736 C CA . LYS A 1 89 ? 29.425 2.745 -2.469 1.00 32.97 89 LYS A CA 1
ATOM 737 C C . LYS A 1 89 ? 28.707 2.017 -1.320 1.00 32.97 89 LYS A C 1
ATOM 739 O O . LYS A 1 89 ? 28.914 2.353 -0.153 1.00 32.97 89 LYS A O 1
ATOM 744 N N . ALA A 1 90 ? 27.964 0.960 -1.637 1.00 35.53 90 ALA A N 1
ATOM 745 C CA . ALA A 1 90 ? 27.620 -0.069 -0.665 1.00 35.53 90 ALA A CA 1
ATOM 746 C C . ALA A 1 90 ? 28.906 -0.815 -0.256 1.00 35.53 90 ALA A C 1
ATOM 748 O O . ALA A 1 90 ? 29.647 -1.322 -1.099 1.00 35.53 90 ALA A O 1
ATOM 749 N N . LYS A 1 91 ? 29.212 -0.856 1.046 1.00 30.14 91 LYS A N 1
ATOM 750 C CA . LYS A 1 91 ? 30.288 -1.693 1.601 1.00 30.14 91 LYS A CA 1
ATOM 751 C C . LYS A 1 91 ? 29.848 -3.158 1.538 1.00 30.14 91 LYS A C 1
ATOM 753 O O . LYS A 1 91 ? 29.192 -3.643 2.454 1.00 30.14 91 LYS A O 1
ATOM 758 N N . ALA A 1 92 ? 30.230 -3.851 0.470 1.00 31.55 92 ALA A N 1
ATOM 759 C CA . ALA A 1 92 ? 30.107 -5.298 0.367 1.00 31.55 92 ALA A CA 1
ATOM 760 C C . ALA A 1 92 ? 31.065 -5.983 1.360 1.00 31.55 92 ALA A C 1
ATOM 762 O O . ALA A 1 92 ? 32.272 -5.729 1.354 1.00 31.55 92 ALA A O 1
ATOM 763 N N . LYS A 1 93 ? 30.529 -6.853 2.220 1.00 31.56 93 LYS A N 1
ATOM 764 C CA . LYS A 1 93 ? 31.303 -7.905 2.885 1.00 31.56 93 LYS A CA 1
ATOM 765 C C . LYS A 1 93 ? 31.039 -9.192 2.111 1.00 31.56 93 LYS A C 1
ATOM 767 O O . LYS A 1 93 ? 29.920 -9.687 2.119 1.00 31.56 93 LYS A O 1
ATOM 772 N N . ASN A 1 94 ? 32.067 -9.682 1.424 1.00 30.89 94 ASN A N 1
ATOM 773 C CA . ASN A 1 94 ? 32.041 -10.951 0.706 1.00 30.89 94 ASN A CA 1
ATOM 774 C C . ASN A 1 94 ? 31.852 -12.118 1.680 1.00 30.89 94 ASN A C 1
ATOM 776 O O . ASN A 1 94 ? 32.617 -12.244 2.637 1.00 30.89 94 ASN A O 1
ATOM 780 N N . GLN A 1 95 ? 30.936 -13.028 1.360 1.00 32.53 95 GLN A N 1
ATOM 781 C CA . GLN A 1 95 ? 31.101 -14.432 1.712 1.00 32.53 95 GLN A CA 1
ATOM 782 C C . GLN A 1 95 ? 30.661 -15.286 0.519 1.00 32.53 95 GLN A C 1
ATOM 784 O O . GLN A 1 95 ? 29.518 -15.225 0.081 1.00 32.53 95 GLN A O 1
ATOM 789 N N . LEU A 1 96 ? 31.635 -16.000 -0.043 1.00 30.84 96 LEU A N 1
ATOM 790 C CA . LEU A 1 96 ? 31.501 -16.947 -1.147 1.00 30.84 96 LEU A CA 1
ATOM 791 C C . LEU A 1 96 ? 30.827 -18.228 -0.648 1.00 30.84 96 LEU A C 1
ATOM 793 O O . LEU A 1 96 ? 31.297 -18.804 0.333 1.00 30.84 96 LEU A O 1
ATOM 797 N N . VAL A 1 97 ? 29.803 -18.703 -1.358 1.00 32.03 97 VAL A N 1
ATOM 798 C CA . VAL A 1 97 ? 29.379 -20.110 -1.322 1.00 32.03 97 VAL A CA 1
ATOM 799 C C . VAL A 1 97 ? 29.077 -20.559 -2.756 1.00 32.03 97 VAL A C 1
ATOM 801 O O . VAL A 1 97 ? 28.419 -19.845 -3.510 1.00 32.03 97 VAL A O 1
ATOM 804 N N . GLU A 1 98 ? 29.642 -21.707 -3.129 1.00 30.50 98 GLU A N 1
ATOM 805 C CA . GLU A 1 98 ? 29.591 -22.347 -4.451 1.00 30.50 98 GLU A CA 1
ATOM 806 C C . GLU A 1 98 ? 28.209 -22.949 -4.803 1.00 30.50 98 GLU A C 1
ATOM 808 O O . GLU A 1 98 ? 27.406 -23.214 -3.905 1.00 30.50 98 GLU A O 1
ATOM 813 N N . PRO A 1 99 ? 27.915 -23.177 -6.103 1.00 30.88 99 PRO A N 1
ATOM 814 C CA . PRO A 1 99 ? 26.568 -23.465 -6.595 1.00 30.88 99 PRO A CA 1
ATOM 815 C C . PRO A 1 99 ? 26.201 -24.957 -6.538 1.00 30.88 99 PRO A C 1
ATOM 817 O O . PRO A 1 99 ? 27.017 -25.819 -6.865 1.00 30.88 99 PRO A O 1
ATOM 820 N N . LEU A 1 100 ? 24.935 -25.261 -6.226 1.00 30.16 100 LEU A N 1
ATOM 821 C CA . LEU A 1 100 ? 24.344 -26.586 -6.444 1.00 30.16 100 LEU A CA 1
ATOM 822 C C . LEU A 1 100 ? 23.417 -26.582 -7.671 1.00 30.16 100 LEU A C 1
ATOM 824 O O . LEU A 1 100 ? 22.604 -25.682 -7.865 1.00 30.16 100 LEU A O 1
ATOM 828 N N . ILE A 1 101 ? 23.577 -27.614 -8.495 1.00 29.83 101 ILE A N 1
ATOM 829 C CA . ILE A 1 101 ? 22.944 -27.845 -9.797 1.00 29.83 101 ILE A CA 1
ATOM 830 C C . ILE A 1 101 ? 21.607 -28.599 -9.620 1.00 29.83 101 ILE A C 1
ATOM 832 O O . ILE A 1 101 ? 21.515 -29.482 -8.768 1.00 29.83 101 ILE A O 1
ATOM 836 N N . THR A 1 102 ? 20.675 -28.388 -10.571 1.00 28.03 102 THR A N 1
ATOM 837 C CA . THR A 1 102 ? 19.536 -29.256 -11.003 1.00 28.03 102 THR A CA 1
ATOM 838 C C . THR A 1 102 ? 18.318 -29.305 -10.054 1.00 28.03 102 THR A C 1
ATOM 840 O O . THR A 1 102 ? 18.482 -29.303 -8.848 1.00 28.03 102 THR A O 1
ATOM 843 N N . GLN A 1 103 ? 17.046 -29.349 -10.481 1.00 31.95 103 GLN A N 1
ATOM 844 C CA . GLN A 1 103 ? 16.432 -29.897 -11.701 1.00 31.95 103 GLN A CA 1
ATOM 845 C C . GLN A 1 103 ? 15.037 -29.273 -11.962 1.00 31.95 103 GLN A C 1
ATOM 847 O O . GLN A 1 103 ? 14.307 -28.933 -11.034 1.00 31.95 103 GLN A O 1
ATOM 852 N N . SER A 1 104 ? 14.646 -29.187 -13.235 1.00 44.53 104 SER A N 1
ATOM 853 C CA . SER A 1 104 ? 13.314 -28.795 -13.707 1.00 44.53 104 SER A CA 1
ATOM 854 C C . SER A 1 104 ? 12.260 -29.889 -13.477 1.00 44.53 104 SER A C 1
ATOM 856 O O . SER A 1 104 ? 12.323 -30.953 -14.084 1.00 44.53 104 SER A O 1
ATOM 858 N N . SER A 1 105 ? 11.238 -29.614 -12.661 1.00 32.81 105 SER A N 1
ATOM 859 C CA . SER A 1 105 ? 9.883 -30.177 -12.813 1.00 32.81 105 SER A CA 1
ATOM 860 C C . SER A 1 105 ? 8.899 -29.441 -11.895 1.00 32.81 105 SER A C 1
ATOM 862 O O . SER A 1 105 ? 9.111 -29.345 -10.691 1.00 32.81 105 SER A O 1
ATOM 864 N N . TRP A 1 106 ? 7.838 -28.873 -12.471 1.00 39.34 106 TRP A N 1
ATOM 865 C CA . TRP A 1 106 ? 6.775 -28.173 -11.742 1.00 39.34 106 TRP A CA 1
ATOM 866 C C . TRP A 1 106 ? 5.797 -29.220 -11.174 1.00 39.34 106 TRP A C 1
ATOM 868 O O . TRP A 1 106 ? 5.172 -29.913 -11.978 1.00 39.34 106 TRP A O 1
ATOM 878 N N . PRO A 1 107 ? 5.615 -29.374 -9.845 1.00 39.22 107 PRO A N 1
ATOM 879 C CA . PRO A 1 107 ? 4.820 -30.486 -9.310 1.00 39.22 107 PRO A CA 1
ATOM 880 C C . PRO A 1 107 ? 3.295 -30.288 -9.340 1.00 39.22 107 PRO A C 1
ATOM 882 O O . PRO A 1 107 ? 2.578 -31.234 -9.041 1.00 39.22 107 PRO A O 1
ATOM 885 N N . ASN A 1 108 ? 2.769 -29.104 -9.687 1.00 45.66 108 ASN A N 1
ATOM 886 C CA . ASN A 1 108 ? 1.361 -28.756 -9.413 1.00 45.66 108 ASN A CA 1
ATOM 887 C C . ASN A 1 108 ? 0.601 -28.119 -10.597 1.00 45.66 108 ASN A C 1
ATOM 889 O O . ASN A 1 108 ? -0.063 -27.098 -10.439 1.00 45.66 108 ASN A O 1
ATOM 893 N N . ALA A 1 109 ? 0.646 -28.726 -11.785 1.00 43.91 109 ALA A N 1
ATOM 894 C CA . ALA A 1 109 ? -0.273 -28.380 -12.875 1.00 43.91 109 ALA A CA 1
ATOM 895 C C . ALA A 1 109 ? -1.508 -29.300 -12.846 1.00 43.91 109 ALA A C 1
ATOM 897 O O . ALA A 1 109 ? -1.488 -30.407 -13.384 1.00 43.91 109 ALA A O 1
ATOM 898 N N . LEU A 1 110 ? -2.603 -28.855 -12.222 1.00 47.41 110 LEU A N 1
ATOM 899 C CA . LEU A 1 110 ? -3.895 -29.540 -12.328 1.00 47.41 110 LEU A CA 1
ATOM 900 C C . LEU A 1 110 ? -4.567 -29.157 -13.653 1.00 47.41 110 LEU A C 1
ATOM 902 O O . LEU A 1 110 ? -5.003 -28.025 -13.847 1.00 47.41 110 LEU A O 1
ATOM 906 N N . LYS A 1 111 ? -4.663 -30.117 -14.577 1.00 43.47 111 LYS A N 1
ATOM 907 C CA . LYS A 1 111 ? -5.359 -29.951 -15.858 1.00 43.47 111 LYS A CA 1
ATOM 908 C C . LYS A 1 111 ? -6.874 -30.018 -15.642 1.00 43.47 111 LYS A C 1
ATOM 910 O O . LYS A 1 111 ? -7.459 -31.099 -15.656 1.00 43.47 111 LYS A O 1
ATOM 915 N N . VAL A 1 112 ? -7.519 -28.870 -15.448 1.00 37.81 112 VAL A N 1
ATOM 916 C CA . VAL A 1 112 ? -8.985 -28.794 -15.359 1.00 37.81 112 VAL A CA 1
ATOM 917 C C . VAL A 1 112 ? -9.570 -28.754 -16.771 1.00 37.81 112 VAL A C 1
ATOM 919 O O . VAL A 1 112 ? -9.249 -27.874 -17.563 1.00 37.81 112 VAL A O 1
ATOM 922 N N . THR A 1 113 ? -10.418 -29.728 -17.103 1.00 34.62 113 THR A N 1
ATOM 923 C CA . THR A 1 113 ? -11.175 -29.753 -18.363 1.00 34.62 113 THR A CA 1
ATOM 924 C C . THR A 1 113 ? -12.604 -29.317 -18.062 1.00 34.62 113 THR A C 1
ATOM 926 O O . THR A 1 113 ? -13.367 -30.080 -17.473 1.00 34.62 113 THR A O 1
ATOM 929 N N . ILE A 1 114 ? -12.960 -28.088 -18.432 1.00 47.69 114 ILE A N 1
ATOM 930 C CA . ILE A 1 114 ? -14.325 -27.572 -18.290 1.00 47.69 114 ILE A CA 1
ATOM 931 C C . ILE A 1 114 ? -15.129 -28.053 -19.502 1.00 47.69 114 ILE A C 1
ATOM 933 O O . ILE A 1 114 ? -14.778 -27.747 -20.639 1.00 47.69 114 ILE A O 1
ATOM 937 N N . LYS A 1 115 ? -16.194 -28.829 -19.271 1.00 49.31 115 LYS A N 1
ATOM 938 C CA . LYS A 1 115 ? -17.175 -29.173 -20.308 1.00 49.31 115 LYS A CA 1
ATOM 939 C C . LYS A 1 115 ? -18.332 -28.183 -20.229 1.00 49.31 115 LYS A C 1
ATOM 941 O O . LYS A 1 115 ? -19.020 -28.131 -19.214 1.00 49.31 115 LYS A O 1
ATOM 946 N N . ILE A 1 116 ? -18.516 -27.402 -21.287 1.00 59.06 116 ILE A N 1
ATOM 947 C CA . ILE A 1 116 ? -19.651 -26.487 -21.437 1.00 59.06 116 ILE A CA 1
ATOM 948 C C . ILE A 1 116 ? -20.872 -27.331 -21.853 1.00 59.06 116 ILE A C 1
ATOM 950 O O . ILE A 1 116 ? -20.728 -28.157 -22.754 1.00 59.06 116 ILE A O 1
ATOM 954 N N . PRO A 1 117 ? -22.044 -27.192 -21.206 1.00 56.66 117 PRO A N 1
ATOM 955 C CA . PRO A 1 117 ? -23.260 -27.888 -21.621 1.00 56.66 117 PRO A CA 1
ATOM 956 C C . PRO A 1 117 ? -23.734 -27.428 -23.005 1.00 56.66 117 PRO A C 1
ATOM 958 O O . PRO A 1 117 ? -23.752 -26.227 -23.289 1.00 56.66 117 PRO A O 1
ATOM 961 N N . ASP A 1 118 ? -24.170 -28.372 -23.838 1.00 49.12 118 ASP A N 1
ATOM 962 C 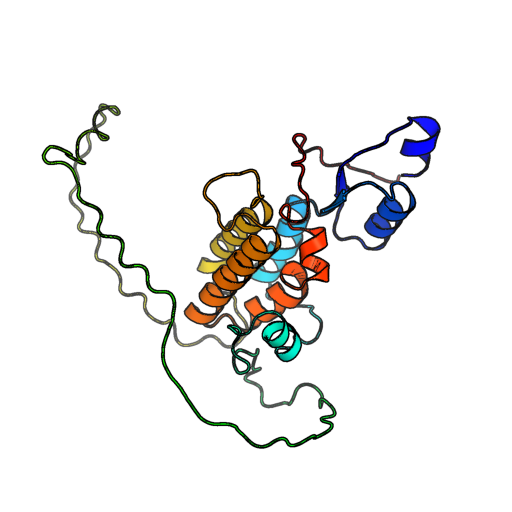CA . ASP A 1 118 ? -24.746 -28.066 -25.148 1.00 49.12 118 ASP A CA 1
ATOM 963 C C . ASP A 1 118 ? -26.030 -27.237 -24.974 1.00 49.12 118 ASP A C 1
ATOM 965 O O . ASP A 1 118 ? -26.999 -27.684 -24.357 1.00 49.12 118 ASP A O 1
ATOM 969 N N . GLY A 1 119 ? -26.012 -26.004 -25.492 1.00 53.66 119 GLY A N 1
ATOM 970 C CA . GLY A 1 119 ? -27.119 -25.042 -25.414 1.00 53.66 119 GLY A CA 1
ATOM 971 C C . GLY A 1 119 ? -26.787 -23.700 -24.748 1.00 53.66 119 GLY A C 1
ATOM 972 O O . GLY A 1 119 ? -27.646 -22.822 -24.718 1.00 53.66 119 GLY A O 1
ATOM 973 N N . PHE A 1 120 ? -25.565 -23.499 -24.239 1.00 51.97 120 PHE A N 1
ATOM 974 C CA . PHE A 1 120 ? -25.155 -22.207 -23.676 1.00 51.97 120 PHE A CA 1
ATOM 975 C C . PHE A 1 120 ? -24.834 -21.191 -24.790 1.00 51.97 120 PHE A C 1
ATOM 977 O O . PHE A 1 120 ? -23.802 -21.289 -25.452 1.00 51.97 120 PHE A O 1
ATOM 984 N N . ASN A 1 121 ? -25.727 -20.221 -25.014 1.00 54.47 121 ASN A N 1
ATOM 985 C CA . ASN A 1 121 ? -25.556 -19.150 -25.999 1.00 54.47 121 ASN A CA 1
ATOM 986 C C . ASN A 1 121 ? -25.159 -17.841 -25.294 1.00 54.47 121 ASN A C 1
ATOM 988 O O . ASN A 1 121 ? -25.942 -17.284 -24.527 1.00 54.47 121 ASN A O 1
ATOM 992 N N . PHE A 1 122 ? -23.949 -17.342 -25.562 1.00 54.09 122 PHE A N 1
ATOM 993 C CA . PHE A 1 122 ? -23.416 -16.113 -24.957 1.00 54.09 122 PHE A CA 1
ATOM 994 C C . PHE A 1 122 ? -24.142 -14.827 -25.399 1.00 54.09 122 PHE A C 1
ATOM 996 O O . PHE A 1 122 ? -23.948 -13.783 -24.782 1.00 54.09 122 PHE A O 1
ATOM 1003 N N . ASN A 1 123 ? -25.019 -14.886 -26.407 1.00 48.59 123 ASN A N 1
ATOM 1004 C CA . ASN A 1 123 ? -25.658 -13.694 -26.976 1.00 48.59 123 ASN A CA 1
ATOM 1005 C C . ASN A 1 123 ? -26.920 -13.209 -26.234 1.00 48.59 123 ASN A C 1
ATOM 1007 O O . ASN A 1 123 ? -27.544 -12.252 -26.678 1.00 48.59 123 ASN A O 1
ATOM 1011 N N . MET A 1 124 ? -27.310 -13.815 -25.107 1.00 39.62 124 MET A N 1
ATOM 1012 C CA . MET A 1 124 ? -28.571 -13.482 -24.415 1.00 39.62 124 MET A CA 1
ATOM 1013 C C . MET A 1 124 ? -28.464 -12.383 -23.338 1.00 39.62 124 MET A C 1
ATOM 1015 O O . MET A 1 124 ? -29.429 -12.140 -22.620 1.00 39.62 124 MET A O 1
ATOM 1019 N N . VAL A 1 125 ? -27.309 -11.719 -23.196 1.00 43.50 125 VAL A N 1
ATOM 1020 C CA . VAL A 1 125 ? -27.105 -10.633 -22.204 1.00 43.50 125 VAL A CA 1
ATOM 1021 C C . VAL A 1 125 ? -27.192 -9.233 -22.843 1.00 43.50 125 VAL A C 1
ATOM 1023 O O . VAL A 1 125 ? -27.048 -8.230 -22.158 1.00 43.50 125 VAL A O 1
ATOM 1026 N N . ALA A 1 126 ? -27.478 -9.137 -24.146 1.00 39.62 126 ALA A N 1
ATOM 1027 C CA . ALA A 1 126 ? -27.513 -7.864 -24.876 1.00 39.62 126 ALA A CA 1
ATOM 1028 C C . ALA A 1 126 ? -28.921 -7.243 -25.051 1.00 39.62 126 ALA A C 1
ATOM 1030 O O . ALA A 1 126 ? -29.039 -6.176 -25.641 1.00 39.62 126 ALA A O 1
ATOM 1031 N N . GLU A 1 127 ? -29.997 -7.856 -24.542 1.00 33.97 127 GLU A N 1
ATOM 1032 C CA . GLU A 1 127 ? -31.386 -7.445 -24.850 1.00 33.97 127 GLU A CA 1
ATOM 1033 C C . GLU A 1 127 ? -32.105 -6.621 -23.759 1.00 33.97 127 GLU A C 1
ATOM 1035 O O . GLU A 1 127 ? -33.330 -6.663 -23.660 1.00 33.97 127 GLU A O 1
ATOM 1040 N N . LEU A 1 128 ? -31.395 -5.825 -22.948 1.00 40.41 128 LEU A N 1
ATOM 1041 C CA . LEU A 1 128 ? -32.055 -4.885 -22.017 1.00 40.41 128 LEU A CA 1
ATOM 1042 C C . LEU A 1 128 ? -31.746 -3.399 -22.213 1.00 40.41 128 LEU A C 1
ATOM 1044 O O . LEU A 1 128 ? -32.208 -2.593 -21.410 1.00 40.41 128 LEU A O 1
ATOM 1048 N N . GLU A 1 129 ? -31.103 -2.993 -23.308 1.00 33.03 129 GLU A N 1
ATOM 1049 C CA . GLU A 1 129 ? -31.002 -1.565 -23.639 1.00 33.03 129 GLU A CA 1
ATOM 1050 C C . GLU A 1 129 ? -31.499 -1.285 -25.057 1.00 33.03 129 GLU A C 1
ATOM 1052 O O . GLU A 1 129 ? -30.810 -1.443 -26.061 1.00 33.03 129 GLU A O 1
ATOM 1057 N N . GLY A 1 130 ? -32.766 -0.880 -25.124 1.00 31.12 130 GLY A N 1
ATOM 1058 C CA . GLY A 1 130 ? -33.380 -0.359 -26.330 1.00 31.12 130 GLY A CA 1
ATOM 1059 C C . GLY A 1 130 ? -33.004 1.102 -26.585 1.00 31.12 130 GLY A C 1
ATOM 1060 O O . GLY A 1 130 ? -33.384 1.986 -25.826 1.00 31.12 130 GLY A O 1
ATOM 1061 N N . SER A 1 131 ? -32.408 1.313 -27.760 1.00 30.56 131 SER A N 1
ATOM 1062 C CA . SER A 1 131 ? -32.714 2.379 -28.725 1.00 30.56 131 SER A CA 1
ATOM 1063 C C . SER A 1 131 ? -32.240 3.818 -28.461 1.00 30.56 131 SER A C 1
ATOM 1065 O O . SER A 1 131 ? -32.983 4.651 -27.948 1.00 30.56 131 SER A O 1
ATOM 1067 N N . ALA A 1 132 ? -31.122 4.175 -29.101 1.00 30.64 132 ALA A N 1
ATOM 1068 C CA . ALA A 1 132 ? -31.076 5.332 -30.002 1.00 30.64 132 ALA A CA 1
ATOM 1069 C C . ALA A 1 132 ? -30.063 5.071 -31.131 1.00 30.64 132 ALA A C 1
ATOM 1071 O O . ALA A 1 132 ? -28.888 4.824 -30.882 1.00 30.64 132 ALA A O 1
ATOM 1072 N N . SER A 1 133 ? -30.553 5.078 -32.372 1.00 29.72 133 SER A N 1
ATOM 1073 C CA . SER A 1 133 ? -29.787 4.837 -33.593 1.00 29.72 133 SER A CA 1
ATOM 1074 C C . SER A 1 133 ? -28.935 6.036 -34.006 1.00 29.72 133 SER A C 1
ATOM 1076 O O . SER A 1 133 ? -29.420 7.167 -33.994 1.00 29.72 133 SER A O 1
ATOM 1078 N N . GLY A 1 134 ? -27.747 5.753 -34.526 1.00 29.83 134 GLY A N 1
ATOM 1079 C CA . GLY A 1 134 ? -26.939 6.661 -35.332 1.00 29.83 134 GLY A CA 1
ATOM 1080 C C . GLY A 1 134 ? -25.778 5.877 -35.931 1.00 29.83 134 GLY A C 1
ATOM 1081 O O . GLY A 1 134 ? -24.773 5.666 -35.269 1.00 29.83 134 GLY A O 1
ATOM 1082 N N . THR A 1 135 ? -25.975 5.358 -37.139 1.00 30.53 135 THR A N 1
ATOM 1083 C CA . THR A 1 135 ? -24.972 4.679 -37.966 1.00 30.53 135 THR A CA 1
ATOM 1084 C C . THR A 1 135 ? -24.004 5.688 -38.566 1.00 30.53 135 THR A C 1
ATOM 1086 O O . THR A 1 135 ? -24.455 6.474 -39.395 1.00 30.53 135 THR A O 1
ATOM 1089 N N . GLU A 1 136 ? -22.713 5.587 -38.252 1.00 31.38 136 GLU A N 1
ATOM 1090 C CA . GLU A 1 136 ? -21.618 5.927 -39.170 1.00 31.38 136 GLU A CA 1
ATOM 1091 C C . GLU A 1 136 ? -20.497 4.887 -38.984 1.00 31.38 136 GLU A C 1
ATOM 1093 O O . GLU A 1 136 ? -20.036 4.632 -37.873 1.00 31.38 136 GLU A O 1
ATOM 1098 N N . ASP A 1 137 ? -20.167 4.217 -40.089 1.00 30.92 137 ASP A N 1
ATOM 1099 C CA . ASP A 1 137 ? -19.031 3.314 -40.273 1.00 30.92 137 ASP A CA 1
ATOM 1100 C C . ASP A 1 137 ? -17.734 4.125 -40.150 1.00 30.92 137 ASP A C 1
ATOM 1102 O O . ASP A 1 137 ? -17.444 4.933 -41.030 1.00 30.92 137 ASP A O 1
ATOM 1106 N N . GLU A 1 138 ? -16.922 3.873 -39.123 1.00 33.31 138 GLU A N 1
ATOM 1107 C CA . GLU A 1 138 ? -15.488 4.165 -39.173 1.00 33.31 138 GLU A CA 1
ATOM 1108 C C . GLU A 1 138 ? -14.705 2.991 -38.575 1.00 33.31 138 GLU A C 1
ATOM 1110 O O . GLU A 1 138 ? -14.792 2.656 -37.393 1.00 33.31 138 GLU A O 1
ATOM 1115 N N . SER A 1 139 ? -13.945 2.333 -39.446 1.00 35.06 139 SER A N 1
ATOM 1116 C CA . SER A 1 139 ? -12.907 1.370 -39.108 1.00 35.06 139 SER A CA 1
ATOM 1117 C C . SER A 1 139 ? -11.857 2.039 -38.221 1.00 35.06 139 SER A C 1
ATOM 1119 O O . SER A 1 139 ? -11.088 2.871 -38.699 1.00 35.06 139 SER A O 1
ATOM 1121 N N . MET A 1 140 ? -11.814 1.680 -36.937 1.00 28.17 140 MET A N 1
ATOM 1122 C CA . MET A 1 140 ? -10.756 2.125 -36.035 1.00 28.17 140 MET A CA 1
ATOM 1123 C C . MET A 1 140 ? -9.576 1.159 -36.151 1.00 28.17 140 MET A C 1
ATOM 1125 O O . MET A 1 140 ? -9.611 0.041 -35.630 1.00 28.17 140 MET A O 1
ATOM 1129 N N . ASP A 1 141 ? -8.563 1.590 -36.897 1.00 29.67 141 ASP A N 1
ATOM 1130 C CA . ASP A 1 141 ? -7.279 0.914 -37.010 1.00 29.67 141 ASP A CA 1
ATOM 1131 C C . ASP A 1 141 ? -6.677 0.679 -35.616 1.00 29.67 141 ASP A C 1
ATOM 1133 O O . ASP A 1 141 ? -6.596 1.581 -34.778 1.00 29.67 141 ASP A O 1
ATOM 1137 N N . ILE A 1 142 ? -6.256 -0.561 -35.366 1.00 33.75 142 ILE A N 1
ATOM 1138 C CA . ILE A 1 142 ? -5.462 -0.927 -34.194 1.00 33.75 142 ILE A CA 1
ATOM 1139 C C . ILE A 1 142 ? -4.088 -0.287 -34.395 1.00 33.75 142 ILE A C 1
ATOM 1141 O O . ILE A 1 142 ? -3.268 -0.802 -35.153 1.00 33.75 142 ILE A O 1
ATOM 1145 N N . ALA A 1 143 ? -3.857 0.852 -33.746 1.00 33.88 143 ALA A N 1
ATOM 1146 C CA . ALA A 1 143 ? -2.535 1.449 -33.679 1.00 33.88 143 ALA A CA 1
ATOM 1147 C C . ALA A 1 143 ? -1.609 0.501 -32.906 1.00 33.88 143 ALA A C 1
ATOM 1149 O O . ALA A 1 143 ? -1.811 0.239 -31.718 1.00 33.88 143 ALA A O 1
ATOM 1150 N N . GLU A 1 144 ? -0.610 -0.033 -33.604 1.00 40.22 144 GLU A N 1
ATOM 1151 C CA . GLU A 1 144 ? 0.584 -0.601 -32.992 1.00 40.22 144 GLU A CA 1
ATOM 1152 C C . GLU A 1 144 ? 1.157 0.450 -32.025 1.00 40.22 144 GLU A C 1
ATOM 1154 O O . GLU A 1 144 ? 1.383 1.596 -32.413 1.00 40.22 144 GLU A O 1
ATOM 1159 N N . GLU A 1 145 ? 1.323 0.092 -30.746 1.00 47.00 145 GLU A N 1
ATOM 1160 C CA . GLU A 1 145 ? 1.940 0.971 -29.747 1.00 47.00 145 GLU A CA 1
ATOM 1161 C C . GLU A 1 145 ? 3.391 1.248 -30.163 1.00 47.00 145 GLU A C 1
ATOM 1163 O O . GLU A 1 145 ? 4.296 0.445 -29.925 1.00 47.00 145 GLU A O 1
ATOM 1168 N N . GLU A 1 146 ? 3.609 2.387 -30.822 1.00 36.97 146 GLU A N 1
ATOM 1169 C CA . GLU A 1 146 ? 4.940 2.874 -31.156 1.00 36.97 146 GLU A CA 1
ATOM 1170 C C . GLU A 1 146 ? 5.716 3.175 -29.869 1.00 36.97 146 GLU A C 1
ATOM 1172 O O . GLU A 1 146 ? 5.331 3.996 -29.032 1.00 36.97 146 GLU A O 1
ATOM 1177 N N . PHE A 1 147 ? 6.846 2.491 -29.722 1.00 36.25 147 PHE A N 1
ATOM 1178 C CA . PHE A 1 147 ? 7.830 2.740 -28.683 1.00 36.25 147 PHE A CA 1
ATOM 1179 C C . PHE A 1 147 ? 8.431 4.137 -28.905 1.00 36.25 147 PHE A C 1
ATOM 1181 O O . PHE A 1 147 ? 9.227 4.340 -29.822 1.00 36.25 147 PHE A O 1
ATOM 1188 N N . ILE A 1 148 ? 8.026 5.118 -28.093 1.00 43.69 148 ILE A N 1
ATOM 1189 C CA . ILE A 1 148 ? 8.553 6.485 -28.181 1.00 43.69 148 ILE A CA 1
ATOM 1190 C C . ILE A 1 148 ? 9.995 6.485 -27.661 1.00 43.69 148 ILE A C 1
AT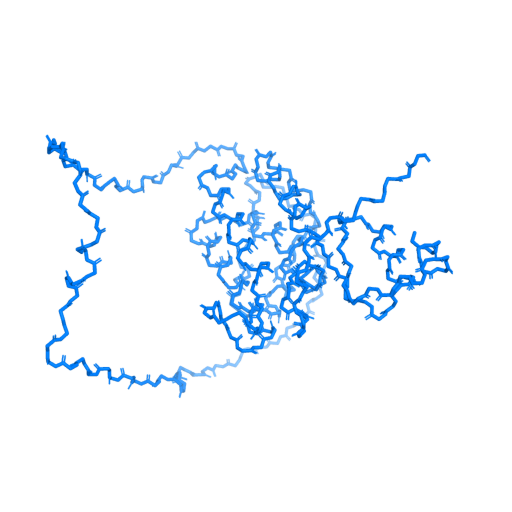OM 1192 O O . ILE A 1 148 ? 10.257 6.603 -26.463 1.00 43.69 148 ILE A O 1
ATOM 1196 N N . GLU A 1 149 ? 10.946 6.356 -28.583 1.00 35.53 149 GLU A N 1
ATOM 1197 C CA . GLU A 1 149 ? 12.358 6.597 -28.318 1.00 35.53 149 GLU A CA 1
ATOM 1198 C C . GLU A 1 149 ? 12.612 8.102 -28.149 1.00 35.53 149 GLU A C 1
ATOM 1200 O O . GLU A 1 149 ? 12.493 8.894 -29.083 1.00 35.53 149 GLU A O 1
ATOM 1205 N N . GLY A 1 150 ? 13.036 8.484 -26.943 1.00 36.56 150 GLY A N 1
ATOM 1206 C CA . GLY A 1 150 ? 13.785 9.716 -26.718 1.00 36.56 150 GLY A CA 1
ATOM 1207 C C . GLY A 1 150 ? 13.039 10.820 -25.973 1.00 36.56 150 GLY A C 1
ATOM 1208 O O . GLY A 1 150 ? 12.505 11.748 -26.570 1.00 36.56 150 GLY A O 1
ATOM 1209 N N . SER A 1 151 ? 13.170 10.827 -24.646 1.00 32.69 151 SER A N 1
ATOM 1210 C CA . SER A 1 151 ? 13.304 12.085 -23.910 1.00 32.69 151 SER A CA 1
ATOM 1211 C C . SER A 1 151 ? 14.125 11.876 -22.640 1.00 32.69 151 SER A C 1
ATOM 1213 O O . SER A 1 151 ? 13.845 11.013 -21.812 1.00 32.69 151 SER A O 1
ATOM 1215 N N . ASN A 1 152 ? 15.192 12.660 -22.527 1.00 47.53 152 ASN A N 1
ATOM 1216 C CA . ASN A 1 152 ? 16.134 12.647 -21.420 1.00 47.53 152 ASN A CA 1
ATOM 1217 C C . ASN A 1 152 ? 15.469 13.150 -20.130 1.00 47.53 152 ASN A C 1
ATOM 1219 O O . ASN A 1 152 ? 15.210 14.345 -19.991 1.00 47.53 152 ASN A O 1
ATOM 1223 N N . GLY A 1 153 ? 15.300 12.245 -19.167 1.00 45.38 153 GLY A N 1
ATOM 1224 C CA . GLY A 1 153 ? 14.926 12.543 -17.784 1.00 45.38 153 GLY A CA 1
ATOM 1225 C C . GLY A 1 153 ? 13.679 11.781 -17.367 1.00 45.38 153 GLY A C 1
ATOM 1226 O O . GLY A 1 153 ? 12.634 12.092 -17.903 1.00 45.38 153 GLY A O 1
ATOM 1227 N N . LEU A 1 154 ? 13.838 10.799 -16.464 1.00 57.69 154 LEU A N 1
ATOM 1228 C CA . LEU A 1 154 ? 12.902 10.233 -15.462 1.00 57.69 154 LEU A CA 1
ATOM 1229 C C . LEU A 1 154 ? 11.363 10.423 -15.631 1.00 57.69 154 LEU A C 1
ATOM 1231 O O . LEU A 1 154 ? 10.617 10.449 -14.657 1.00 57.69 154 LEU A O 1
ATOM 1235 N N . PHE A 1 155 ? 10.836 10.562 -16.841 1.00 55.56 155 PHE A N 1
ATOM 1236 C CA . PHE A 1 155 ? 9.461 10.994 -17.028 1.00 55.56 155 PHE A CA 1
ATOM 1237 C C . PHE A 1 155 ? 8.556 9.775 -16.971 1.00 55.56 155 PHE A C 1
ATOM 1239 O O . PHE A 1 155 ? 8.575 8.944 -17.876 1.00 55.56 155 PHE A O 1
ATOM 1246 N N . PHE A 1 156 ? 7.772 9.660 -15.898 1.00 67.69 156 PHE A N 1
ATOM 1247 C CA . PHE A 1 156 ? 6.674 8.704 -15.837 1.00 67.69 156 PHE A CA 1
ATOM 1248 C C . PHE A 1 156 ? 5.657 9.077 -16.910 1.00 67.69 156 PHE A C 1
ATOM 1250 O O . PHE A 1 156 ? 5.049 10.145 -16.786 1.00 67.69 156 PHE A O 1
ATOM 1257 N N . PRO A 1 157 ? 5.434 8.236 -17.934 1.00 75.12 157 PRO A N 1
ATOM 1258 C CA . PRO A 1 157 ? 4.444 8.544 -18.951 1.00 75.12 157 PRO A CA 1
ATOM 1259 C C . PRO A 1 157 ? 3.080 8.765 -18.291 1.00 75.12 157 PRO A C 1
ATOM 1261 O O . PRO A 1 157 ? 2.612 7.913 -17.531 1.00 75.12 157 PRO A O 1
ATOM 1264 N N . GLU A 1 158 ? 2.457 9.915 -18.564 1.00 79.56 158 GLU A N 1
ATOM 1265 C CA . GLU A 1 158 ? 1.169 10.321 -17.975 1.00 79.56 158 GLU A CA 1
ATOM 1266 C C . GLU A 1 158 ? 0.080 9.260 -18.198 1.00 79.56 158 GLU A C 1
ATOM 1268 O O . GLU A 1 158 ? -0.759 9.029 -17.329 1.00 79.56 158 GLU A O 1
ATOM 1273 N N . ILE A 1 159 ? 0.195 8.509 -19.300 1.00 85.44 159 ILE A N 1
ATOM 1274 C CA . ILE A 1 159 ? -0.659 7.369 -19.660 1.00 85.44 159 ILE A CA 1
ATOM 1275 C C . ILE A 1 159 ? -0.777 6.303 -18.559 1.00 85.44 159 ILE A C 1
ATOM 1277 O O . ILE A 1 159 ? -1.800 5.629 -18.471 1.00 85.44 159 ILE A O 1
ATOM 1281 N N . TYR A 1 160 ? 0.234 6.150 -17.697 1.00 88.94 160 TYR A N 1
ATOM 1282 C CA . TYR A 1 160 ? 0.239 5.127 -16.650 1.00 88.94 160 TYR A CA 1
ATOM 1283 C C . TYR A 1 160 ? -0.177 5.657 -15.277 1.00 88.94 160 TYR A C 1
ATOM 1285 O O . TYR A 1 160 ? -0.360 4.859 -14.359 1.00 88.94 160 TYR A O 1
ATOM 1293 N N . HIS A 1 161 ? -0.332 6.973 -15.092 1.00 89.94 161 HIS A N 1
ATOM 1294 C CA . HIS A 1 161 ? -0.545 7.549 -13.758 1.00 89.94 161 HIS A CA 1
ATOM 1295 C C . HIS A 1 161 ? -1.859 7.073 -13.141 1.00 89.94 161 HIS A C 1
ATOM 1297 O O . HIS A 1 161 ? -1.865 6.540 -12.029 1.00 89.94 161 HIS A O 1
ATOM 1303 N N . ASP A 1 162 ? -2.960 7.211 -13.878 1.00 91.19 162 ASP A N 1
ATOM 1304 C CA . ASP A 1 162 ? -4.271 6.759 -13.414 1.00 91.19 162 ASP A CA 1
ATOM 1305 C C . ASP A 1 162 ? -4.342 5.233 -13.313 1.00 91.19 162 ASP A C 1
ATOM 1307 O O . ASP A 1 162 ? -4.965 4.713 -12.389 1.00 91.19 162 ASP A O 1
ATOM 1311 N N . LEU A 1 163 ? -3.643 4.503 -14.190 1.00 94.19 163 LEU A N 1
ATOM 1312 C CA . LEU A 1 163 ? -3.576 3.043 -14.122 1.00 94.19 163 LEU 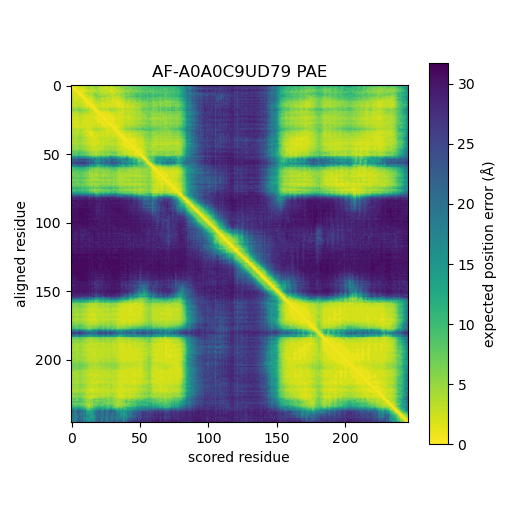A CA 1
ATOM 1313 C C . LEU A 1 163 ? -2.899 2.574 -12.827 1.00 94.19 163 LEU A C 1
ATOM 1315 O O . LEU A 1 163 ? -3.469 1.763 -12.099 1.00 94.19 163 LEU A O 1
ATOM 1319 N N . ILE A 1 164 ? -1.747 3.152 -12.476 1.00 94.00 164 ILE A N 1
ATOM 1320 C CA . ILE A 1 164 ? -1.037 2.856 -11.223 1.00 94.00 164 ILE A CA 1
ATOM 1321 C C . ILE A 1 164 ? -1.904 3.216 -10.013 1.00 94.00 164 ILE A C 1
ATOM 1323 O O . ILE A 1 164 ? -1.990 2.438 -9.062 1.00 94.00 164 ILE A O 1
ATOM 1327 N N . ILE A 1 165 ? -2.566 4.379 -10.031 1.00 94.12 165 ILE A N 1
ATOM 1328 C CA . ILE A 1 165 ? -3.446 4.805 -8.933 1.00 94.12 165 ILE A CA 1
ATOM 1329 C C . ILE A 1 165 ? -4.624 3.839 -8.775 1.00 94.12 165 ILE A C 1
ATOM 1331 O O . ILE A 1 165 ? -4.936 3.463 -7.646 1.00 94.12 165 ILE A O 1
ATOM 1335 N N . ASN A 1 166 ? -5.244 3.404 -9.873 1.00 94.56 166 ASN A N 1
ATOM 1336 C CA . ASN A 1 166 ? -6.356 2.455 -9.851 1.00 94.56 166 ASN A CA 1
ATOM 1337 C C . ASN A 1 166 ? -5.914 1.076 -9.345 1.00 94.56 166 ASN A C 1
ATOM 1339 O O . ASN A 1 166 ? -6.601 0.486 -8.512 1.00 94.56 166 ASN A O 1
ATOM 1343 N N . MET A 1 167 ? -4.743 0.589 -9.769 1.00 95.12 167 MET A N 1
ATOM 1344 C CA . MET A 1 167 ? -4.150 -0.641 -9.228 1.00 95.12 167 MET A CA 1
ATOM 1345 C C . MET A 1 167 ? -3.893 -0.515 -7.722 1.00 95.12 167 MET A C 1
ATOM 1347 O O . MET A 1 167 ? -4.256 -1.391 -6.943 1.00 95.12 167 MET A O 1
ATOM 1351 N N . MET A 1 168 ? -3.334 0.612 -7.271 1.00 95.50 168 MET A N 1
ATOM 1352 C CA . MET A 1 168 ? -3.154 0.866 -5.841 1.00 95.50 168 MET A CA 1
ATOM 1353 C C . MET A 1 168 ? -4.491 0.936 -5.090 1.00 95.50 168 MET A C 1
ATOM 1355 O O . MET A 1 168 ? -4.583 0.401 -3.989 1.00 95.50 168 MET A O 1
ATOM 1359 N N . GLU A 1 169 ? -5.531 1.555 -5.654 1.00 93.38 169 GLU A N 1
ATOM 1360 C CA . GLU A 1 169 ? -6.865 1.606 -5.037 1.00 93.38 169 GLU A CA 1
ATOM 1361 C C . GLU A 1 169 ? -7.442 0.204 -4.861 1.00 93.38 169 GLU A C 1
ATOM 1363 O O . GLU A 1 169 ? -8.017 -0.128 -3.819 1.00 93.38 169 GLU A O 1
ATOM 1368 N N . HIS A 1 170 ? -7.241 -0.630 -5.873 1.00 91.81 170 HIS A N 1
ATOM 1369 C CA . HIS A 1 170 ? -7.656 -2.013 -5.865 1.00 91.81 170 HIS A CA 1
ATOM 1370 C C . HIS A 1 170 ? -6.915 -2.802 -4.772 1.00 91.81 170 HIS A C 1
ATOM 1372 O O . HIS A 1 170 ? -7.556 -3.398 -3.903 1.00 91.81 170 HIS A O 1
ATOM 1378 N N . HIS A 1 171 ? -5.585 -2.717 -4.717 1.00 93.94 171 HIS A N 1
ATOM 1379 C CA . HIS A 1 171 ? -4.782 -3.348 -3.664 1.00 93.94 171 HIS A CA 1
ATOM 1380 C C . HIS A 1 171 ? -5.144 -2.848 -2.259 1.00 93.94 171 HIS A C 1
ATOM 1382 O O . HIS A 1 171 ? -5.198 -3.631 -1.312 1.00 93.94 171 HIS A O 1
ATOM 1388 N N . PHE A 1 172 ? -5.446 -1.553 -2.118 1.00 91.69 172 PHE A N 1
ATOM 1389 C CA . PHE A 1 172 ? -5.929 -0.969 -0.868 1.00 91.69 172 PHE A CA 1
ATOM 1390 C C . PHE A 1 172 ? -7.259 -1.590 -0.430 1.00 91.69 172 PHE A C 1
ATOM 1392 O O . PHE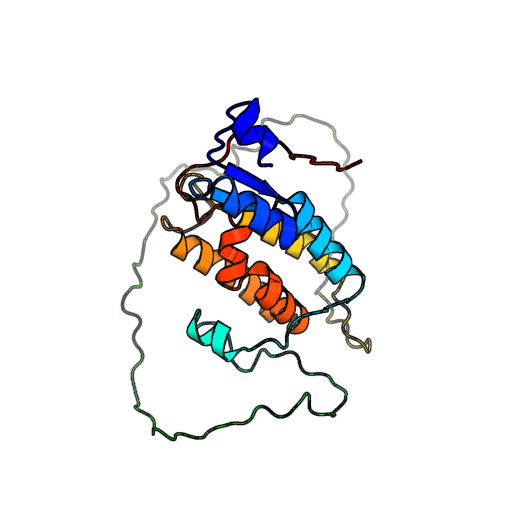 A 1 172 ? -7.456 -1.854 0.758 1.00 91.69 172 PHE A O 1
ATOM 1399 N N . CYS A 1 173 ? -8.182 -1.794 -1.375 1.00 89.19 173 CYS A N 1
ATOM 1400 C CA . CYS A 1 173 ? -9.515 -2.326 -1.112 1.00 89.19 173 CYS A CA 1
ATOM 1401 C C . CYS A 1 173 ? -9.544 -3.844 -0.908 1.00 89.19 173 CYS A C 1
ATOM 1403 O O . CYS A 1 173 ? -10.506 -4.330 -0.312 1.00 89.19 173 CYS A O 1
ATOM 1405 N N . ALA A 1 174 ? -8.520 -4.574 -1.357 1.00 90.06 174 ALA A N 1
ATOM 1406 C CA . ALA A 1 174 ? -8.446 -6.023 -1.226 1.00 90.06 174 ALA A CA 1
ATOM 1407 C C . ALA A 1 174 ? -8.518 -6.469 0.248 1.00 90.06 174 ALA A C 1
ATOM 1409 O O . ALA A 1 174 ? -7.837 -5.935 1.130 1.00 90.06 174 ALA A O 1
ATOM 1410 N N . HIS A 1 175 ? -9.380 -7.451 0.517 1.00 88.19 175 HIS A N 1
ATOM 1411 C CA . HIS A 1 175 ? -9.644 -7.966 1.858 1.00 88.19 175 HIS A CA 1
ATOM 1412 C C . HIS A 1 175 ? -10.157 -9.404 1.793 1.00 88.19 175 HIS A C 1
ATOM 1414 O O . HIS A 1 175 ? -10.896 -9.756 0.878 1.00 88.19 175 HIS A O 1
ATOM 1420 N N . LEU A 1 176 ? -9.886 -10.194 2.836 1.00 86.12 176 LEU A N 1
ATOM 1421 C CA . LEU A 1 176 ? -10.273 -11.606 2.956 1.00 86.12 176 LEU A CA 1
ATOM 1422 C C . LEU A 1 176 ? -11.791 -11.867 2.836 1.00 86.12 176 LEU A C 1
ATOM 1424 O O . LEU A 1 176 ? -12.210 -12.993 2.596 1.00 86.12 176 LEU A O 1
ATOM 1428 N N . LEU A 1 177 ? -12.620 -10.836 3.026 1.00 84.25 177 LEU A N 1
ATOM 1429 C CA . LEU A 1 177 ? -14.087 -10.933 3.051 1.00 84.25 177 LEU A CA 1
ATOM 1430 C C . LEU A 1 177 ? -14.730 -10.426 1.754 1.00 84.25 177 LEU A C 1
ATOM 1432 O O . LEU A 1 177 ? -15.942 -10.543 1.596 1.00 84.25 177 LEU A O 1
ATOM 1436 N N . ILE A 1 178 ? -13.945 -9.835 0.847 1.00 80.00 178 ILE A N 1
ATOM 1437 C CA . ILE A 1 178 ? -14.439 -9.335 -0.435 1.00 80.00 178 ILE A CA 1
ATOM 1438 C C . ILE A 1 178 ? -14.098 -10.399 -1.483 1.00 80.00 178 ILE A C 1
ATOM 1440 O O . ILE A 1 178 ? -12.926 -10.549 -1.837 1.00 80.00 178 ILE A O 1
ATOM 1444 N N . PRO A 1 179 ? -15.086 -11.176 -1.959 1.00 69.69 179 PRO A N 1
ATOM 1445 C CA . PRO A 1 179 ? -14.834 -12.214 -2.946 1.00 69.69 179 PRO A CA 1
ATOM 1446 C C . PRO A 1 179 ? -14.367 -11.601 -4.272 1.00 69.69 179 PRO A C 1
ATOM 1448 O O . PRO A 1 179 ? -14.846 -10.544 -4.676 1.00 69.69 179 PRO A O 1
ATOM 1451 N N . GLY A 1 180 ? -13.468 -12.303 -4.969 1.00 67.19 180 GLY A N 1
ATOM 1452 C CA . GLY A 1 180 ? -13.143 -12.032 -6.374 1.00 67.19 180 GLY A CA 1
ATOM 1453 C C . GLY A 1 180 ? -11.760 -11.453 -6.670 1.00 67.19 180 GLY A C 1
ATOM 1454 O O . GLY A 1 180 ? -11.402 -11.422 -7.842 1.00 67.19 180 GLY A O 1
ATOM 1455 N N . PHE A 1 181 ? -10.967 -11.049 -5.669 1.00 61.66 181 PHE A N 1
ATOM 1456 C CA . PHE A 1 181 ? -9.768 -10.241 -5.948 1.00 61.66 181 PHE A CA 1
ATOM 1457 C C . PHE A 1 181 ? -8.401 -10.857 -5.632 1.00 61.66 181 PHE A C 1
ATOM 1459 O O . PHE A 1 181 ? -7.426 -10.330 -6.147 1.00 61.66 181 PHE A O 1
ATOM 1466 N N . SER A 1 182 ? -8.309 -11.973 -4.890 1.00 61.88 182 SER A N 1
ATOM 1467 C CA . SER A 1 182 ? -7.175 -12.937 -4.820 1.00 61.88 182 SER A CA 1
ATOM 1468 C C . SER A 1 182 ? -7.169 -13.669 -3.463 1.00 61.88 182 SER A C 1
ATOM 1470 O O . SER A 1 182 ? -8.160 -13.612 -2.740 1.00 61.88 182 SER A O 1
ATOM 1472 N N . ALA A 1 183 ? -6.109 -14.451 -3.206 1.00 64.81 183 ALA A N 1
ATOM 1473 C CA . ALA A 1 183 ? -5.931 -15.513 -2.209 1.00 64.81 183 ALA A CA 1
ATOM 1474 C C . ALA A 1 183 ? -6.674 -15.353 -0.860 1.00 64.81 183 ALA A C 1
ATOM 1476 O O . ALA A 1 183 ? -6.806 -14.251 -0.339 1.00 64.81 183 ALA A O 1
ATOM 1477 N N . PRO A 1 184 ? -7.075 -16.467 -0.212 1.00 74.81 184 PRO A N 1
ATOM 1478 C CA . PRO A 1 184 ? -7.875 -16.438 1.018 1.00 74.81 184 PRO A CA 1
ATOM 1479 C C . PRO A 1 184 ? -7.132 -15.893 2.253 1.00 74.81 184 PRO A C 1
ATOM 1481 O O . PRO A 1 184 ? -7.714 -15.836 3.334 1.00 74.81 184 PRO A O 1
ATOM 1484 N N . THR A 1 185 ? -5.853 -15.533 2.128 1.00 87.50 185 THR A N 1
ATOM 1485 C CA . THR A 1 185 ? -4.992 -15.098 3.232 1.00 87.50 185 THR A CA 1
ATOM 1486 C C . THR A 1 185 ? -4.444 -13.695 2.988 1.00 87.50 185 THR A C 1
ATOM 1488 O O . THR A 1 185 ? -4.228 -13.286 1.847 1.00 87.50 185 THR A O 1
ATOM 1491 N N . SER A 1 186 ? -4.162 -12.964 4.069 1.00 88.94 186 SER A N 1
ATOM 1492 C CA . SER A 1 186 ? -3.537 -11.634 4.019 1.00 88.94 186 SER A CA 1
ATOM 1493 C C . SER A 1 186 ? -2.205 -11.643 3.259 1.00 88.94 186 SER A C 1
ATOM 1495 O O . SER A 1 186 ? -1.964 -10.787 2.407 1.00 88.94 186 SER A O 1
ATOM 1497 N N . GLU A 1 187 ? -1.370 -12.652 3.514 1.00 90.94 187 GLU A N 1
ATOM 1498 C CA . GLU A 1 187 ? -0.092 -12.860 2.828 1.00 90.94 187 GLU A CA 1
ATOM 1499 C C . GLU A 1 187 ? -0.278 -13.110 1.332 1.00 90.94 187 GLU A C 1
ATOM 1501 O O . GLU A 1 187 ? 0.462 -12.562 0.518 1.00 90.94 187 GLU A O 1
ATOM 1506 N N . GLY A 1 188 ? -1.289 -13.894 0.954 1.00 91.31 188 GLY A N 1
ATOM 1507 C CA . GLY A 1 188 ? -1.576 -14.174 -0.445 1.00 91.31 188 GLY A CA 1
ATOM 1508 C C . GLY A 1 188 ? -2.099 -12.946 -1.196 1.00 91.31 188 GLY A C 1
ATOM 1509 O O . GLY A 1 188 ? -1.695 -12.724 -2.336 1.00 91.31 188 GLY A O 1
ATOM 1510 N N . ILE A 1 189 ? -2.928 -12.113 -0.553 1.00 92.56 189 ILE A N 1
ATOM 1511 C CA . ILE A 1 189 ? -3.360 -10.821 -1.112 1.00 92.56 189 ILE A CA 1
ATOM 1512 C C . ILE A 1 189 ? -2.150 -9.908 -1.318 1.00 92.56 189 ILE A C 1
ATOM 1514 O O . ILE A 1 189 ? -2.009 -9.300 -2.377 1.00 92.56 189 ILE A O 1
ATOM 1518 N N . ARG A 1 190 ? -1.244 -9.835 -0.332 1.00 93.69 190 ARG A N 1
ATOM 1519 C CA . ARG A 1 190 ? -0.005 -9.060 -0.461 1.00 93.69 190 ARG A CA 1
ATOM 1520 C C . ARG A 1 190 ? 0.855 -9.582 -1.609 1.00 93.69 190 ARG A C 1
ATOM 1522 O O . ARG A 1 190 ? 1.299 -8.788 -2.429 1.00 93.69 190 ARG A O 1
ATOM 1529 N N . TYR A 1 191 ? 1.071 -10.894 -1.687 1.00 94.06 191 TYR A N 1
ATOM 1530 C CA . TYR A 1 191 ? 1.850 -11.516 -2.756 1.00 94.06 191 TYR A CA 1
ATOM 1531 C C . TYR A 1 191 ? 1.279 -11.176 -4.135 1.00 94.06 191 TYR A C 1
ATOM 1533 O O . TYR A 1 191 ? 2.020 -10.727 -5.006 1.00 94.06 191 TYR A O 1
ATOM 1541 N N . TRP A 1 192 ? -0.035 -11.336 -4.318 1.00 93.88 192 TRP A N 1
ATOM 1542 C CA . TRP A 1 192 ? -0.714 -10.985 -5.564 1.00 93.88 192 TRP A CA 1
ATOM 1543 C C . TRP A 1 192 ? -0.542 -9.502 -5.909 1.00 93.88 192 TRP A C 1
ATOM 1545 O O . TRP A 1 192 ? -0.097 -9.198 -7.010 1.00 93.88 192 TRP A O 1
ATOM 1555 N N . ALA A 1 193 ? -0.804 -8.596 -4.965 1.00 95.00 193 ALA A N 1
ATOM 1556 C CA . ALA A 1 193 ? -0.721 -7.155 -5.195 1.00 95.00 193 ALA A CA 1
ATOM 1557 C C . ALA A 1 193 ? 0.701 -6.686 -5.550 1.00 95.00 193 ALA A C 1
ATOM 1559 O O . ALA A 1 193 ? 0.902 -5.860 -6.442 1.00 95.00 193 ALA A O 1
ATOM 1560 N N . VAL A 1 194 ? 1.710 -7.220 -4.852 1.00 96.19 194 VAL A N 1
ATOM 1561 C CA . VAL A 1 194 ? 3.122 -6.928 -5.133 1.00 96.19 194 VAL A CA 1
ATOM 1562 C C . VAL A 1 194 ? 3.497 -7.455 -6.512 1.00 96.19 194 VAL A C 1
ATOM 1564 O O . VAL A 1 194 ? 4.124 -6.729 -7.279 1.00 96.19 194 VAL A O 1
ATOM 1567 N N . LYS A 1 195 ? 3.098 -8.688 -6.840 1.00 95.62 195 LYS A N 1
ATOM 1568 C CA . LYS A 1 195 ? 3.394 -9.301 -8.134 1.00 95.62 195 LYS A CA 1
ATOM 1569 C C . LYS A 1 195 ? 2.721 -8.551 -9.282 1.00 95.62 195 LYS A C 1
ATOM 1571 O O . LYS A 1 195 ? 3.380 -8.263 -10.269 1.00 95.62 195 LYS A O 1
ATOM 1576 N N . GLU A 1 196 ? 1.447 -8.195 -9.141 1.00 95.75 196 GLU A N 1
ATOM 1577 C CA . GLU A 1 196 ? 0.692 -7.464 -10.161 1.00 95.75 196 GLU A CA 1
ATOM 1578 C C . GLU A 1 196 ? 1.325 -6.093 -10.450 1.00 95.75 196 GLU A C 1
ATOM 1580 O O . GLU A 1 196 ? 1.576 -5.756 -11.607 1.00 95.75 196 GLU A O 1
ATOM 1585 N N . MET A 1 197 ? 1.663 -5.328 -9.404 1.00 96.38 197 MET A N 1
ATOM 1586 C CA . MET A 1 197 ? 2.337 -4.037 -9.574 1.00 96.38 197 MET A CA 1
ATOM 1587 C C . MET A 1 197 ? 3.753 -4.190 -10.147 1.00 96.38 197 MET A C 1
ATOM 1589 O O . MET A 1 197 ? 4.168 -3.396 -10.989 1.00 96.38 197 MET A O 1
ATOM 1593 N N . TYR A 1 198 ? 4.501 -5.201 -9.703 1.00 96.69 198 TYR A N 1
ATOM 1594 C CA . TYR A 1 198 ? 5.852 -5.460 -10.192 1.00 96.69 198 TYR A CA 1
ATOM 1595 C C . TYR A 1 198 ? 5.859 -5.844 -11.674 1.00 96.69 198 TYR A C 1
ATOM 1597 O O . TYR A 1 198 ? 6.573 -5.222 -12.457 1.00 96.69 198 TYR A O 1
ATOM 1605 N N . ASP A 1 199 ? 5.024 -6.808 -12.072 1.00 96.31 199 ASP A N 1
ATOM 1606 C CA . ASP A 1 199 ? 4.887 -7.253 -13.461 1.00 96.31 199 ASP A CA 1
ATOM 1607 C C . ASP A 1 199 ? 4.491 -6.079 -14.372 1.00 96.31 199 ASP A C 1
ATOM 1609 O O . ASP A 1 199 ? 5.022 -5.940 -15.475 1.00 96.31 199 ASP A O 1
ATOM 1613 N N . PHE A 1 200 ? 3.606 -5.196 -13.894 1.00 95.94 200 PHE A N 1
ATOM 1614 C CA . PHE A 1 200 ? 3.249 -3.964 -14.592 1.00 95.94 200 PHE A CA 1
ATOM 1615 C C . PHE A 1 200 ? 4.459 -3.038 -14.776 1.00 95.94 200 PHE A C 1
ATOM 1617 O O . PHE A 1 200 ? 4.734 -2.591 -15.890 1.00 95.94 200 PHE A O 1
ATOM 1624 N N . CYS A 1 201 ? 5.226 -2.780 -13.713 1.00 93.62 201 CYS A N 1
ATOM 1625 C CA . CYS A 1 201 ? 6.426 -1.955 -13.819 1.00 93.62 201 CYS A CA 1
ATOM 1626 C C . CYS A 1 201 ? 7.480 -2.568 -14.750 1.00 93.62 201 CYS A C 1
ATOM 1628 O O . CYS A 1 201 ? 8.103 -1.827 -15.502 1.00 93.62 201 CYS A O 1
ATOM 1630 N N . VAL A 1 202 ? 7.671 -3.889 -14.736 1.00 93.00 202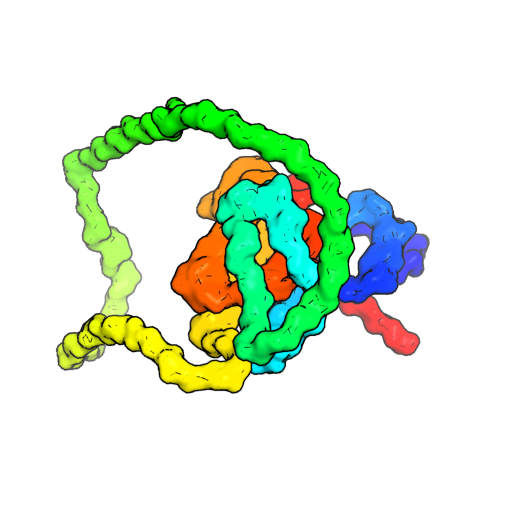 VAL A N 1
ATOM 1631 C CA . VAL A 1 202 ? 8.620 -4.581 -15.624 1.00 93.00 202 VAL A CA 1
ATOM 1632 C C . VAL A 1 202 ? 8.178 -4.486 -17.082 1.00 93.00 202 VAL A C 1
ATOM 1634 O O . VAL A 1 202 ? 8.986 -4.152 -17.943 1.00 93.00 202 VAL A O 1
ATOM 1637 N N . LYS A 1 203 ? 6.890 -4.720 -17.365 1.00 94.00 203 LYS A N 1
ATOM 1638 C CA . LYS A 1 203 ? 6.332 -4.662 -18.725 1.00 94.00 203 LYS A CA 1
ATOM 1639 C C . LYS A 1 203 ? 6.548 -3.301 -19.398 1.00 94.00 203 LYS A C 1
ATOM 1641 O O . LYS A 1 203 ? 6.731 -3.252 -20.610 1.00 94.00 203 LYS A O 1
ATOM 1646 N N . HIS A 1 204 ? 6.521 -2.223 -18.618 1.00 90.12 204 HIS A N 1
ATOM 1647 C CA . HIS A 1 204 ? 6.613 -0.845 -19.108 1.00 90.12 204 HIS A CA 1
ATOM 1648 C C . HIS A 1 204 ? 7.956 -0.158 -18.776 1.00 90.12 204 HIS A C 1
ATOM 1650 O O . HIS A 1 204 ? 8.054 1.060 -18.896 1.00 90.12 204 HIS A O 1
ATOM 1656 N N . ASP A 1 205 ? 8.972 -0.917 -18.341 1.00 89.12 205 ASP A N 1
ATOM 1657 C CA . ASP A 1 205 ? 10.313 -0.430 -17.959 1.00 89.12 205 ASP A CA 1
ATOM 1658 C C . ASP A 1 205 ? 10.315 0.708 -16.909 1.00 89.12 205 ASP A C 1
ATOM 1660 O O . ASP A 1 205 ? 11.087 1.666 -16.938 1.00 89.12 205 ASP A O 1
ATOM 1664 N N . LEU A 1 206 ? 9.420 0.616 -15.923 1.00 89.38 206 LEU A N 1
ATOM 1665 C CA . LEU A 1 206 ? 9.202 1.636 -14.894 1.00 89.38 206 LEU A CA 1
ATOM 1666 C C . LEU A 1 206 ? 10.045 1.383 -13.628 1.00 89.38 206 LEU A C 1
ATOM 1668 O O . LEU A 1 206 ? 9.517 1.374 -12.511 1.00 89.38 206 LEU A O 1
ATOM 1672 N N . THR A 1 207 ? 11.365 1.207 -13.763 1.00 88.81 207 THR A N 1
ATOM 1673 C CA . THR A 1 207 ? 12.266 0.863 -12.635 1.00 88.81 207 THR A CA 1
ATOM 1674 C C . THR A 1 207 ? 12.212 1.876 -11.489 1.00 88.81 207 THR A C 1
ATOM 1676 O O . THR A 1 207 ? 12.184 1.517 -10.312 1.00 88.81 207 THR A O 1
ATOM 1679 N N . PHE A 1 208 ? 12.190 3.170 -11.823 1.00 86.56 208 PHE A N 1
ATOM 1680 C CA . PHE A 1 208 ? 12.126 4.257 -10.844 1.00 86.56 208 PHE A CA 1
ATOM 1681 C C . PHE A 1 208 ? 10.770 4.308 -10.129 1.00 86.56 208 PHE A C 1
ATOM 1683 O O . PHE A 1 208 ? 10.722 4.600 -8.932 1.00 86.56 208 PHE A O 1
ATOM 1690 N N . CYS A 1 209 ? 9.685 3.969 -10.837 1.00 88.75 209 CYS A N 1
ATOM 1691 C CA . CYS A 1 209 ? 8.344 3.897 -10.257 1.00 88.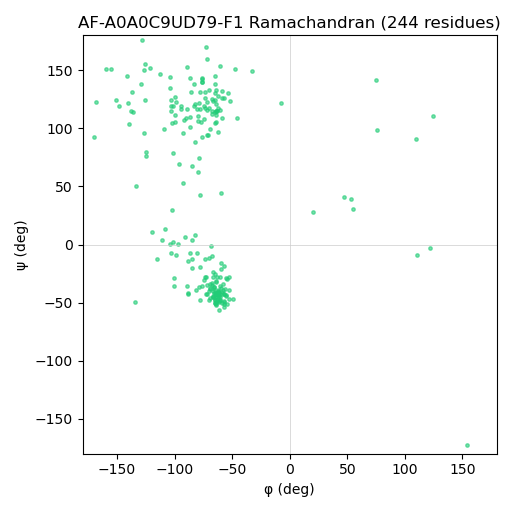75 209 CYS A CA 1
ATOM 1692 C C . CYS A 1 209 ? 8.308 2.781 -9.225 1.00 88.75 209 CYS A C 1
ATOM 1694 O O . CYS A 1 209 ? 7.924 3.002 -8.080 1.00 88.75 209 CYS A O 1
ATOM 1696 N N . TRP A 1 210 ? 8.786 1.600 -9.621 1.00 92.12 210 TRP A N 1
ATOM 1697 C CA . TRP A 1 210 ? 8.834 0.432 -8.760 1.00 92.12 210 TRP A CA 1
ATOM 1698 C C . TRP A 1 210 ? 9.625 0.692 -7.479 1.00 92.12 210 TRP A C 1
ATOM 1700 O O . TRP A 1 210 ? 9.119 0.456 -6.384 1.00 92.12 210 TRP A O 1
ATOM 1710 N N . ALA A 1 211 ? 10.828 1.254 -7.603 1.00 90.69 211 ALA A N 1
ATOM 1711 C CA . ALA A 1 211 ? 11.650 1.621 -6.457 1.00 90.69 211 ALA A CA 1
ATOM 1712 C C . ALA A 1 211 ? 10.902 2.550 -5.486 1.00 90.69 211 ALA A C 1
ATOM 1714 O O . ALA A 1 211 ? 10.914 2.329 -4.274 1.00 90.69 211 ALA A O 1
ATOM 1715 N N . TYR A 1 212 ? 10.195 3.558 -6.009 1.00 90.81 212 TYR A N 1
ATOM 1716 C CA . TYR A 1 212 ? 9.375 4.438 -5.182 1.00 90.81 212 TYR A CA 1
ATOM 1717 C C . TYR A 1 212 ? 8.209 3.705 -4.517 1.00 90.81 212 TYR A C 1
ATOM 1719 O O . TYR A 1 212 ? 7.982 3.866 -3.312 1.00 90.81 212 TYR A O 1
ATOM 1727 N N . LEU A 1 213 ? 7.473 2.914 -5.298 1.00 92.69 213 LEU A N 1
ATOM 1728 C CA . LEU A 1 213 ? 6.293 2.189 -4.850 1.00 92.69 213 LEU A CA 1
ATOM 1729 C C . LEU A 1 213 ? 6.650 1.179 -3.758 1.00 92.69 213 LEU A C 1
ATOM 1731 O O . LEU A 1 213 ? 5.956 1.100 -2.742 1.00 92.69 213 LEU A O 1
ATOM 1735 N N . TRP A 1 214 ? 7.756 0.459 -3.921 1.00 93.94 214 TRP A N 1
ATOM 1736 C CA . TRP A 1 214 ? 8.272 -0.471 -2.928 1.00 93.94 214 TRP A CA 1
ATOM 1737 C C . TRP A 1 214 ? 8.627 0.233 -1.617 1.00 93.94 214 TRP A C 1
ATOM 1739 O O . TRP A 1 214 ? 8.068 -0.089 -0.565 1.00 93.94 214 TRP A O 1
ATOM 1749 N N . GLU A 1 215 ? 9.498 1.242 -1.674 1.00 90.88 215 GLU A N 1
ATOM 1750 C CA . GLU A 1 215 ? 9.999 1.943 -0.485 1.00 90.88 215 GLU A CA 1
ATOM 1751 C C . GLU A 1 215 ? 8.889 2.672 0.284 1.00 90.88 215 GLU A C 1
ATOM 1753 O O . GLU A 1 215 ? 8.964 2.820 1.503 1.00 90.88 215 GLU A O 1
ATOM 1758 N N . ASN A 1 216 ? 7.819 3.096 -0.394 1.00 90.62 216 ASN A N 1
ATOM 1759 C CA . ASN A 1 216 ? 6.750 3.855 0.250 1.00 90.62 216 ASN A CA 1
ATOM 1760 C C . ASN A 1 216 ? 5.513 3.046 0.615 1.00 90.62 216 ASN A C 1
ATOM 1762 O O . ASN A 1 216 ? 4.847 3.437 1.580 1.00 90.62 216 ASN A O 1
ATOM 1766 N N . TRP A 1 217 ? 5.197 1.977 -0.118 1.00 93.50 217 TRP A N 1
ATOM 1767 C CA . TRP A 1 217 ? 3.882 1.334 -0.056 1.00 93.50 217 TRP A CA 1
ATOM 1768 C C . TRP A 1 217 ? 3.956 -0.196 0.029 1.00 93.50 217 TRP A C 1
ATOM 1770 O O . TRP A 1 217 ? 3.323 -0.767 0.915 1.00 93.50 217 TRP A O 1
ATOM 1780 N N . TYR A 1 218 ? 4.718 -0.870 -0.835 1.00 94.88 218 TYR A N 1
ATOM 1781 C CA . TYR A 1 218 ? 4.685 -2.343 -0.933 1.00 94.88 218 TYR A CA 1
ATOM 1782 C C . TYR A 1 218 ? 5.650 -3.086 0.005 1.00 94.88 218 TYR A C 1
ATOM 1784 O O . TYR A 1 218 ? 5.478 -4.288 0.243 1.00 94.88 218 TYR A O 1
ATOM 1792 N N . ASN A 1 219 ? 6.616 -2.389 0.610 1.00 92.88 219 ASN A N 1
ATOM 1793 C CA . ASN A 1 219 ? 7.389 -2.960 1.71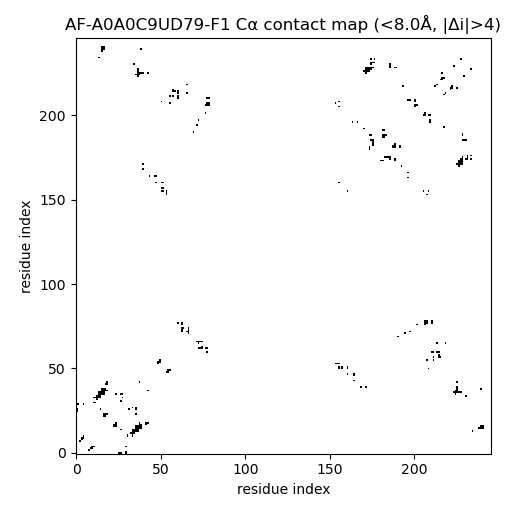2 1.00 92.88 219 ASN A CA 1
ATOM 1794 C C . ASN A 1 219 ? 6.478 -3.319 2.897 1.00 92.88 219 ASN A C 1
ATOM 1796 O O . ASN A 1 219 ? 5.435 -2.702 3.119 1.00 92.88 219 ASN A O 1
ATOM 1800 N N . TRP A 1 220 ? 6.899 -4.297 3.693 1.00 91.56 220 TRP A N 1
ATOM 1801 C CA . TRP A 1 220 ? 6.087 -4.854 4.774 1.00 91.56 220 TRP A CA 1
ATOM 1802 C C . TRP A 1 220 ? 5.616 -3.820 5.804 1.00 91.56 220 TRP A C 1
ATOM 1804 O O . TRP A 1 220 ? 4.460 -3.837 6.233 1.00 91.56 220 TRP A O 1
ATOM 1814 N N . SER A 1 221 ? 6.501 -2.901 6.196 1.00 89.94 221 SER A N 1
ATOM 1815 C CA . SER A 1 221 ? 6.206 -1.892 7.220 1.00 89.94 221 SER A CA 1
ATOM 1816 C C . SER A 1 221 ? 5.140 -0.909 6.747 1.00 89.94 221 SER A C 1
ATOM 1818 O O . SER A 1 221 ? 4.209 -0.602 7.491 1.00 89.94 221 SER A O 1
ATOM 1820 N N . SER A 1 222 ? 5.253 -0.447 5.502 1.00 91.19 222 SER A N 1
ATOM 1821 C CA . SER A 1 222 ? 4.255 0.417 4.884 1.00 91.19 222 SER A CA 1
ATOM 1822 C C . SER A 1 222 ? 2.957 -0.330 4.619 1.00 91.19 222 SER A C 1
ATOM 1824 O O . SER A 1 222 ? 1.901 0.190 4.974 1.00 91.19 222 SER A O 1
ATOM 1826 N N . TRP A 1 223 ? 3.019 -1.543 4.055 1.00 93.56 223 TRP A N 1
ATOM 1827 C CA . TRP A 1 223 ? 1.858 -2.375 3.717 1.00 93.56 223 TRP A CA 1
ATOM 1828 C C . TRP A 1 223 ? 0.881 -2.495 4.885 1.00 93.56 223 TRP A C 1
ATOM 1830 O O . TRP A 1 223 ? -0.307 -2.210 4.737 1.00 93.56 223 TRP A O 1
ATOM 1840 N N . LYS A 1 224 ? 1.408 -2.771 6.084 1.00 91.62 224 LYS A N 1
ATOM 1841 C CA . LYS A 1 224 ? 0.638 -2.837 7.335 1.00 91.62 224 LYS A CA 1
ATOM 1842 C C . LYS A 1 224 ? -0.171 -1.596 7.663 1.00 91.62 224 LYS A C 1
ATOM 1844 O O . LYS A 1 224 ? -1.179 -1.709 8.364 1.00 91.62 224 LYS A O 1
ATOM 1849 N N . LEU A 1 225 ? 0.286 -0.433 7.217 1.00 90.50 225 LEU A N 1
ATOM 1850 C CA . LEU A 1 225 ? -0.366 0.836 7.482 1.00 90.50 225 LEU A CA 1
ATOM 1851 C C . LEU A 1 225 ? -1.408 1.169 6.421 1.00 90.50 225 LEU A C 1
ATOM 1853 O O . LEU A 1 225 ? -2.421 1.739 6.785 1.00 90.50 225 LEU A O 1
ATOM 1857 N N . TRP A 1 226 ? -1.225 0.850 5.139 1.00 91.81 226 TRP A N 1
ATOM 1858 C CA . TRP A 1 226 ? -2.194 1.278 4.117 1.00 91.81 226 TRP A CA 1
ATOM 1859 C C . TRP A 1 226 ? -3.172 0.181 3.680 1.00 91.81 226 TRP A C 1
ATOM 1861 O O . TRP A 1 226 ? -4.341 0.490 3.463 1.00 91.81 226 TRP A O 1
ATOM 1871 N N . ALA A 1 227 ? -2.755 -1.084 3.602 1.00 91.31 227 ALA A N 1
ATOM 1872 C CA . ALA A 1 227 ? -3.594 -2.161 3.084 1.00 91.31 227 ALA A CA 1
ATOM 1873 C C . ALA A 1 227 ? -4.667 -2.618 4.087 1.00 91.31 227 ALA A C 1
ATOM 1875 O O . ALA A 1 227 ? -4.407 -2.774 5.285 1.00 91.31 227 ALA A O 1
ATOM 1876 N N . ARG A 1 228 ? -5.878 -2.896 3.585 1.00 89.50 228 ARG A N 1
ATOM 1877 C CA . ARG A 1 228 ? -6.986 -3.444 4.391 1.00 89.50 228 ARG A CA 1
ATOM 1878 C C . ARG A 1 228 ? -6.803 -4.917 4.741 1.00 89.50 228 ARG A C 1
ATOM 1880 O O . ARG A 1 228 ? -7.281 -5.339 5.785 1.00 89.50 228 ARG A O 1
ATOM 1887 N N . ALA A 1 229 ? -6.084 -5.670 3.910 1.00 88.62 229 ALA A N 1
ATOM 1888 C CA . ALA A 1 229 ? -5.880 -7.112 4.056 1.00 88.62 229 ALA A CA 1
ATOM 1889 C C . ALA A 1 229 ? -5.200 -7.544 5.371 1.00 88.62 229 ALA A C 1
ATOM 1891 O O . ALA A 1 229 ? -5.245 -8.712 5.730 1.00 88.62 229 ALA A O 1
ATOM 1892 N N . GLU A 1 230 ? -4.574 -6.618 6.099 1.00 86.81 230 GLU A N 1
ATOM 1893 C CA . GLU A 1 230 ? -3.914 -6.870 7.390 1.00 86.81 230 GLU A CA 1
ATOM 1894 C C . GLU A 1 230 ? -4.885 -6.863 8.584 1.00 86.81 230 GLU A C 1
ATOM 1896 O O . GLU A 1 230 ? -4.457 -6.859 9.738 1.00 86.81 230 GLU A O 1
ATOM 1901 N N . CYS A 1 231 ? -6.193 -6.798 8.332 1.00 83.38 231 CYS A N 1
ATOM 1902 C CA . CYS A 1 231 ? -7.231 -6.950 9.342 1.00 83.38 231 CYS A CA 1
ATOM 1903 C C . CYS A 1 231 ? -8.230 -8.028 8.907 1.00 83.38 231 CYS A C 1
ATOM 1905 O O . CYS A 1 231 ? -8.443 -8.237 7.719 1.00 83.38 231 CYS A O 1
ATOM 1907 N N . GLU A 1 232 ? -8.833 -8.717 9.873 1.00 82.81 232 GLU A N 1
ATOM 1908 C CA . GLU A 1 232 ? -9.906 -9.691 9.619 1.00 82.81 232 GLU A CA 1
ATOM 1909 C C . GLU A 1 232 ? -11.282 -9.014 9.526 1.00 82.81 232 GLU A C 1
ATOM 1911 O O . GLU A 1 232 ? -12.224 -9.562 8.955 1.00 82.81 232 GLU A O 1
ATOM 1916 N N . GLU A 1 233 ? -11.401 -7.807 10.081 1.00 83.75 233 GLU A N 1
ATOM 1917 C CA . GLU A 1 233 ? -12.616 -7.002 10.080 1.00 83.75 233 GLU A CA 1
ATOM 1918 C C . GLU A 1 233 ? -12.505 -5.862 9.044 1.00 83.75 233 GLU A C 1
ATOM 1920 O O . GLU A 1 233 ? -11.454 -5.238 8.889 1.00 83.75 233 GLU A O 1
ATOM 1925 N N . ILE A 1 234 ? -13.616 -5.522 8.378 1.00 80.31 234 ILE A N 1
ATOM 1926 C CA . ILE A 1 234 ? -13.693 -4.367 7.469 1.00 80.31 234 ILE A CA 1
ATOM 1927 C C . ILE A 1 234 ? -14.354 -3.194 8.188 1.00 80.31 234 ILE A C 1
ATOM 1929 O O . ILE A 1 234 ? -15.487 -3.294 8.665 1.00 80.31 234 ILE A O 1
ATOM 1933 N N . ALA A 1 235 ? -13.693 -2.037 8.184 1.00 75.00 235 ALA A N 1
ATOM 1934 C CA . ALA A 1 235 ? -14.327 -0.789 8.585 1.00 75.00 235 ALA A CA 1
ATOM 1935 C C . ALA A 1 235 ? -15.474 -0.428 7.616 1.00 75.00 235 ALA A C 1
ATOM 1937 O O . ALA A 1 235 ? -15.239 -0.084 6.458 1.00 75.00 235 ALA A O 1
ATOM 1938 N N . ILE A 1 236 ? -16.719 -0.484 8.102 1.00 67.44 236 ILE A N 1
ATOM 1939 C CA . ILE A 1 236 ? -17.928 -0.149 7.324 1.00 67.44 236 ILE A CA 1
ATOM 1940 C C . ILE A 1 236 ? -18.021 1.366 7.074 1.00 67.44 236 ILE A C 1
ATOM 1942 O O . ILE A 1 236 ? -18.473 1.813 6.021 1.00 67.44 236 ILE A O 1
ATOM 1946 N N . LEU A 1 237 ? -17.572 2.175 8.037 1.00 61.03 237 LEU A N 1
ATOM 1947 C CA . LEU A 1 237 ? -17.665 3.631 7.983 1.00 61.03 237 LEU A CA 1
ATOM 1948 C C . LEU A 1 237 ? -16.378 4.243 7.413 1.00 61.03 237 LEU A C 1
ATOM 1950 O O . LEU A 1 237 ? -15.303 4.128 8.001 1.00 61.03 237 LEU A O 1
ATOM 1954 N N . LYS A 1 238 ? -16.502 4.958 6.289 1.00 55.84 238 LYS A N 1
ATOM 1955 C CA . LYS A 1 238 ? -15.468 5.862 5.758 1.00 55.84 238 LYS A CA 1
ATOM 1956 C C . LYS A 1 238 ? -15.604 7.239 6.421 1.00 55.84 238 LYS A C 1
ATOM 1958 O O . LYS A 1 238 ? -15.997 8.199 5.770 1.00 55.84 238 LYS A O 1
ATOM 1963 N N . THR A 1 239 ? -15.336 7.359 7.718 1.00 50.34 239 THR A N 1
ATOM 1964 C CA . THR A 1 239 ? -15.255 8.687 8.349 1.00 50.34 239 THR A CA 1
ATOM 1965 C C . THR A 1 239 ? -13.820 9.187 8.274 1.00 50.34 239 THR A C 1
ATOM 1967 O O . THR A 1 239 ? -12.941 8.665 8.958 1.00 50.34 239 THR A O 1
ATOM 1970 N N . THR A 1 240 ? -13.573 10.194 7.437 1.00 48.62 240 THR A N 1
ATOM 1971 C CA . THR A 1 240 ? -12.356 11.008 7.502 1.00 48.62 240 THR A CA 1
ATOM 1972 C C . THR A 1 240 ? -12.362 11.749 8.835 1.00 48.62 240 THR A C 1
ATOM 1974 O O . THR A 1 240 ? -13.154 12.669 9.031 1.00 48.62 240 THR A O 1
ATOM 1977 N N . MET A 1 241 ? -11.531 11.314 9.778 1.00 48.50 241 MET A N 1
ATOM 1978 C CA . MET A 1 241 ? -11.331 12.032 11.033 1.00 48.50 241 MET A CA 1
ATOM 1979 C C . MET A 1 241 ? -10.481 13.269 10.718 1.00 48.50 241 MET A C 1
ATOM 1981 O O . MET A 1 241 ? -9.307 13.140 10.389 1.00 48.50 241 MET A O 1
ATOM 1985 N N . ILE A 1 242 ? -11.086 14.458 10.749 1.00 40.19 242 ILE A N 1
ATOM 1986 C CA . ILE A 1 242 ? -10.365 15.734 10.683 1.00 40.19 242 ILE A CA 1
ATOM 1987 C C . ILE A 1 242 ? -10.087 16.137 12.130 1.00 40.19 242 ILE A C 1
ATOM 1989 O O . ILE A 1 242 ? -11.004 16.512 12.857 1.00 40.19 242 ILE A O 1
ATOM 1993 N N . CYS A 1 243 ? -8.834 16.026 12.571 1.00 35.81 243 CYS A N 1
ATOM 1994 C CA . CYS A 1 243 ? -8.401 16.614 13.835 1.00 35.81 243 CYS A CA 1
ATOM 1995 C C . CYS A 1 243 ? -7.650 17.912 13.522 1.00 35.81 243 CYS A C 1
ATOM 1997 O O . CYS A 1 243 ? -6.424 17.933 13.500 1.00 35.81 243 CYS A O 1
ATOM 1999 N N . GLU A 1 244 ? -8.380 18.990 13.241 1.00 23.69 244 GLU A N 1
ATOM 2000 C CA . GLU A 1 244 ? -7.774 20.320 13.151 1.00 23.69 244 GLU A CA 1
ATOM 2001 C C . GLU A 1 244 ? -7.392 20.798 14.561 1.00 23.69 244 GLU A C 1
ATOM 2003 O O . GLU A 1 244 ? -8.227 20.845 15.466 1.00 23.69 244 GLU A O 1
ATOM 2008 N N . SER A 1 245 ? -6.113 21.117 14.767 1.00 26.81 245 SER A N 1
ATOM 2009 C CA . SER A 1 245 ? -5.654 21.915 15.904 1.00 26.81 245 SER A CA 1
ATOM 2010 C C . SER A 1 245 ? -5.698 23.388 15.506 1.00 26.81 245 SER A C 1
ATOM 2012 O O . SER A 1 245 ? -4.976 23.777 14.584 1.00 26.81 245 SER A O 1
ATOM 2014 N N . GLN A 1 246 ? -6.537 24.176 16.180 1.00 29.20 246 GLN A N 1
ATOM 2015 C CA . GLN A 1 246 ? -6.450 25.640 16.154 1.00 29.20 246 GLN A CA 1
ATOM 2016 C C . GLN A 1 246 ? -5.264 26.132 16.983 1.00 29.20 246 GLN A C 1
ATOM 2018 O O . GLN A 1 246 ? -4.968 25.487 18.018 1.00 29.20 246 GLN A O 1
#

Secondary structure (DSSP, 8-state):
-HHHHHHH----SEEEE-S-HHHHHHHHHH-TTSEEEE-HHHHHHHHHHHHHHT--------HHHHHHH-TTS-TT-----SS-PPP----------PPPP-----S------PPPPTT--GGGGSTT------------------------S----GGGHHHHHHHHHHHHH--TTSTTSS-SSHHHHHHHHHHHHHHHHHHTT-HHHHHHHIIIIISHHHHHHH-GGG-SS-------------

Solvent-accessible surface area (backbone atoms only — not comparable to full-atom values): 16277 Å² total; per-residue (Å²): 107,63,62,47,38,73,75,66,64,56,78,59,66,64,43,53,42,62,96,40,70,66,60,49,52,51,47,48,72,66,42,72,87,28,49,58,32,42,34,65,70,48,54,50,62,60,47,50,60,31,49,75,63,59,56,80,86,59,77,85,67,58,54,66,63,51,25,73,76,35,79,85,48,61,76,81,69,55,67,75,70,91,64,93,65,84,78,76,85,77,84,80,79,89,78,92,79,86,89,86,82,87,81,96,76,83,92,78,81,80,86,80,80,85,80,80,68,94,80,79,67,86,78,76,79,70,84,86,74,87,85,85,90,79,91,75,95,72,89,79,77,84,75,76,85,73,81,84,83,82,75,96,64,86,70,59,61,72,87,48,48,64,54,53,51,49,52,50,51,49,48,34,68,40,36,73,86,55,86,91,79,69,47,88,41,48,66,43,39,49,51,51,45,51,48,54,54,46,54,52,27,61,76,68,71,31,36,61,57,46,42,45,45,35,77,63,43,66,35,72,78,38,29,57,33,50,34,43,30,79,42,96,71,78,81,84,71,89,70,82,70,79,82,82,82,131

pLDDT: mean 70.82, std 24.41, range [23.69, 96.69]

Mean predicted aligned error: 15.93 Å

InterPro domains:
  IPR018289 MULE transposase domain [PF10551] (7-45)

Organism: Sphaerobolus stellatus (strain SS14) (NCBI:txid990650)

Foldseek 3Di:
DQCCCPVVVDAAQEDEDAPDPVVQVVCCVRHVNHQAAYALVNVLVVQLCCQVVVPLPFDQFDQVLVCVLPVPRDPPLADDDPPPDDDDDDPDDDDDDDDDDDDDDDPDDDDDDDDDDPPDDPPPPPPDDDDDDDDDDDDDDDDDPDDDPDDPDSRNPPVCSVVLSVLVVLLQPDALPDPDRFDNALSGSLNVSLCVNSVVCVVVVVSSSNSSCCRQDSPPVNVSHRHPHVDNDDDPDPDDDDPDDD

Radius of gyration: 23.85 Å; Cα contacts (8 Å, |Δi|>4): 190; chains: 1; bounding box: 65×56×68 Å

Sequence (246 aa):
MKSLRDQYQVNPKFIHTDKDLAEIKAAQAVWVSAKHQLCWWHVRKAVRPCLEKDRLSTSAYNVHISHTEFEFIDLEFIPRRQDGRPTAKAKAKNQLVEPLITQSSWPNALKVTIKIPDGFNFNMVAELEGSASGTEDESMDIAEEEFIEGSNGLFFPEIYHDLIINMMEHHFCAHLLIPGFSAPTSEGIRYWAVKEMYDFCVKHDLTFCWAYLWENWYNWSSWKLWARAECEEIAILKTTMICESQ